Protein AF-0000000078039975 (afdb_homodimer)

Structure (mmCIF, N/CA/C/O backbone):
data_AF-0000000078039975-model_v1
#
loop_
_entity.id
_entity.type
_entity.pdbx_description
1 polymer 'Na+ driven multidrug efflux pump'
#
loop_
_atom_site.group_PDB
_atom_site.id
_atom_site.type_symbol
_atom_site.label_atom_id
_atom_site.label_alt_id
_atom_site.label_comp_id
_atom_site.label_asym_id
_atom_site.label_entity_id
_atom_site.label_seq_id
_atom_site.pdbx_PDB_ins_code
_atom_site.Cartn_x
_atom_site.Cartn_y
_atom_site.Cartn_z
_atom_site.occupancy
_atom_site.B_iso_or_equiv
_atom_site.auth_seq_id
_atom_site.auth_comp_id
_atom_site.auth_asym_id
_atom_site.auth_atom_id
_atom_site.pdbx_PDB_model_num
ATOM 1 N N . MET A 1 1 ? 1.479 -21.297 -4.836 1 63.22 1 MET A N 1
ATOM 2 C CA . MET A 1 1 ? 0.835 -20.109 -5.371 1 63.22 1 MET A CA 1
ATOM 3 C C . MET A 1 1 ? -0.623 -20.031 -4.93 1 63.22 1 MET A C 1
ATOM 5 O O . MET A 1 1 ? -1.157 -18.938 -4.723 1 63.22 1 MET A O 1
ATOM 9 N N . THR A 1 2 ? -1.145 -21.062 -4.531 1 80.75 2 THR A N 1
ATOM 10 C CA . THR A 1 2 ? -2.551 -21.109 -4.148 1 80.75 2 THR A CA 1
ATOM 11 C C . THR A 1 2 ? -2.795 -20.297 -2.881 1 80.75 2 THR A C 1
ATOM 13 O O . THR A 1 2 ? -3.734 -19.5 -2.818 1 80.75 2 THR A O 1
ATOM 16 N N . LYS A 1 3 ? -1.888 -20.406 -1.977 1 94.5 3 LYS A N 1
ATOM 17 C CA . LYS A 1 3 ? -2.107 -19.719 -0.708 1 94.5 3 LYS A CA 1
ATOM 18 C C . LYS A 1 3 ? -1.999 -18.203 -0.88 1 94.5 3 LYS A C 1
ATOM 20 O O . LYS A 1 3 ? -2.725 -17.438 -0.232 1 94.5 3 LYS A O 1
ATOM 25 N N . ILE A 1 4 ? -1.203 -17.766 -1.758 1 96.25 4 ILE A N 1
ATOM 26 C CA . ILE A 1 4 ? -1.026 -16.344 -2.002 1 96.25 4 ILE A CA 1
ATOM 27 C C . ILE A 1 4 ? -2.287 -15.766 -2.645 1 96.25 4 ILE A C 1
ATOM 29 O O . ILE A 1 4 ? -2.748 -14.688 -2.266 1 96.25 4 ILE A O 1
ATOM 33 N N . LYS A 1 5 ? -2.76 -16.531 -3.605 1 95.19 5 LYS A N 1
ATOM 34 C CA . LYS A 1 5 ? -4.008 -16.094 -4.219 1 95.19 5 LYS A CA 1
ATOM 35 C C . LYS A 1 5 ? -5.125 -15.992 -3.182 1 95.19 5 LYS A C 1
ATOM 37 O O . LYS A 1 5 ? -5.949 -15.078 -3.236 1 95.19 5 LYS A O 1
ATOM 42 N N . ASP A 1 6 ? -5.121 -16.938 -2.307 1 96.31 6 ASP A N 1
ATOM 43 C CA . ASP A 1 6 ? -6.117 -16.938 -1.24 1 96.31 6 ASP A CA 1
ATOM 44 C C . ASP A 1 6 ? -5.949 -15.711 -0.342 1 96.31 6 ASP A C 1
ATOM 46 O O . ASP A 1 6 ? -6.938 -15.094 0.072 1 96.31 6 ASP A O 1
ATOM 50 N N . ILE A 1 7 ? -4.762 -15.352 -0.039 1 97.94 7 ILE A N 1
ATOM 51 C CA . ILE A 1 7 ? -4.484 -14.172 0.771 1 97.94 7 ILE A CA 1
ATOM 52 C C . ILE A 1 7 ? -4.941 -12.914 0.031 1 97.94 7 ILE A C 1
ATOM 54 O O . ILE A 1 7 ? -5.664 -12.086 0.591 1 97.94 7 ILE A O 1
ATOM 58 N N . LEU A 1 8 ? -4.586 -12.789 -1.243 1 97.06 8 LEU A N 1
ATOM 59 C CA . LEU A 1 8 ? -4.977 -11.633 -2.043 1 97.06 8 LEU A CA 1
ATOM 60 C C . LEU A 1 8 ? -6.492 -11.477 -2.072 1 97.06 8 LEU A C 1
ATOM 62 O O . LEU A 1 8 ? -7.012 -10.367 -1.945 1 97.06 8 LEU A O 1
ATOM 66 N N . LYS A 1 9 ? -7.184 -12.562 -2.158 1 94.75 9 LYS A N 1
ATOM 67 C CA . LYS A 1 9 ? -8.641 -12.57 -2.24 1 94.75 9 LYS A CA 1
ATOM 68 C C . LYS A 1 9 ? -9.266 -12.023 -0.96 1 94.75 9 LYS A C 1
ATOM 70 O O . LYS A 1 9 ? -10.32 -11.391 -1.002 1 94.75 9 LYS A O 1
ATOM 75 N N . HIS A 1 10 ? -8.648 -12.156 0.137 1 95.94 10 HIS A N 1
ATOM 76 C CA . HIS A 1 10 ? -9.281 -11.898 1.426 1 95.94 10 HIS A CA 1
ATOM 77 C C . HIS A 1 10 ? -8.695 -10.656 2.088 1 95.94 10 HIS A C 1
ATOM 79 O O . HIS A 1 10 ? -8.938 -10.398 3.27 1 95.94 10 HIS A O 1
ATOM 85 N N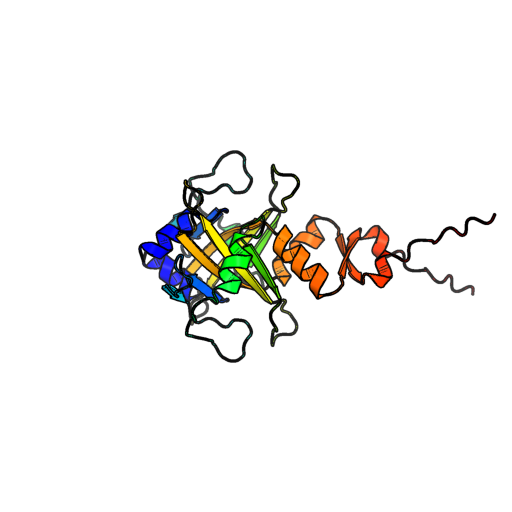 . LEU A 1 11 ? -7.875 -9.93 1.318 1 96.19 11 LEU A N 1
ATOM 86 C CA . LEU A 1 11 ? -7.5 -8.609 1.808 1 96.19 11 LEU A CA 1
ATOM 87 C C . LEU A 1 11 ? -8.734 -7.73 2.014 1 96.19 11 LEU A C 1
ATOM 89 O O . LEU A 1 11 ? -9.703 -7.832 1.261 1 96.19 11 LEU A O 1
ATOM 93 N N . PRO A 1 12 ? -8.664 -6.844 3.002 1 93.25 12 PRO A N 1
ATOM 94 C CA . PRO A 1 12 ? -9.836 -6.016 3.303 1 93.25 12 PRO A CA 1
ATOM 95 C C . PRO A 1 12 ? -9.953 -4.801 2.383 1 93.25 12 PRO A C 1
ATOM 97 O O . PRO A 1 12 ? -10.656 -3.844 2.707 1 93.25 12 PRO A O 1
ATOM 100 N N . TYR A 1 13 ? -9.227 -4.809 1.275 1 93.06 13 TYR A N 1
ATOM 101 C CA . TYR A 1 13 ? -9.242 -3.721 0.304 1 93.06 13 TYR A CA 1
ATOM 102 C C . TYR A 1 13 ? -9.016 -4.246 -1.108 1 93.06 13 TYR A C 1
ATOM 104 O O . TYR A 1 13 ? -8.602 -5.395 -1.291 1 93.06 13 TYR A O 1
ATOM 112 N N . LYS A 1 14 ? -9.289 -3.461 -2.051 1 93.44 14 LYS A N 1
ATOM 113 C CA . LYS A 1 14 ? -9.141 -3.846 -3.451 1 93.44 14 LYS A CA 1
ATOM 114 C C . LYS A 1 14 ? -7.672 -3.996 -3.83 1 93.44 14 LYS A C 1
ATOM 116 O O . LYS A 1 14 ? -6.844 -3.16 -3.463 1 93.44 14 LYS A O 1
ATOM 121 N N . ILE A 1 15 ? -7.391 -5.016 -4.543 1 96 15 ILE A N 1
ATOM 122 C CA . ILE A 1 15 ? -6.137 -5.195 -5.266 1 96 15 ILE A CA 1
ATOM 123 C C . ILE A 1 15 ? -6.41 -5.793 -6.641 1 96 15 ILE A C 1
ATOM 125 O O . ILE A 1 15 ? -7.242 -6.695 -6.781 1 96 15 ILE A O 1
ATOM 129 N N . ALA A 1 16 ? -5.812 -5.238 -7.621 1 95.88 16 ALA A N 1
ATOM 130 C CA . ALA A 1 16 ? -5.965 -5.695 -9 1 95.88 16 ALA A CA 1
ATOM 131 C C . ALA A 1 16 ? -4.633 -5.629 -9.742 1 95.88 16 ALA A C 1
ATOM 133 O O . ALA A 1 16 ? -3.729 -4.891 -9.352 1 95.88 16 ALA A O 1
ATOM 134 N N . PHE A 1 17 ? -4.555 -6.426 -10.758 1 97.31 17 PHE A N 1
ATOM 135 C CA . PHE A 1 17 ? -3.373 -6.5 -11.609 1 97.31 17 PHE A CA 1
ATOM 136 C C . PHE A 1 17 ? -3.756 -6.359 -13.078 1 97.31 17 PHE A C 1
ATOM 138 O O . PHE A 1 17 ? -4.773 -6.898 -13.516 1 97.31 17 PHE A O 1
ATOM 145 N N . TYR A 1 18 ? -2.928 -5.688 -13.727 1 97.44 18 TYR A N 1
ATOM 146 C CA . TYR A 1 18 ? -3.084 -5.453 -15.164 1 97.44 18 TYR A CA 1
ATOM 147 C C . TYR A 1 18 ? -1.81 -5.82 -15.914 1 97.44 18 TYR A C 1
ATOM 149 O O . TYR A 1 18 ? -0.709 -5.73 -15.367 1 97.44 18 TYR A O 1
ATOM 157 N N . ASP A 1 19 ? -2 -6.195 -17.188 1 97.5 19 ASP A N 1
ATOM 158 C CA . ASP A 1 19 ? -0.801 -6.402 -17.984 1 97.5 19 ASP A CA 1
ATOM 159 C C . ASP A 1 19 ? -0.252 -5.074 -18.5 1 97.5 19 ASP A C 1
ATOM 161 O O . ASP A 1 19 ? -0.715 -4.004 -18.094 1 97.5 19 ASP A O 1
ATOM 165 N N . GLU A 1 20 ? 0.814 -5.156 -19.297 1 97 20 GLU A N 1
ATOM 166 C CA . GLU A 1 20 ? 1.536 -3.975 -19.766 1 97 20 GLU A CA 1
ATOM 167 C C . GLU A 1 20 ? 0.653 -3.094 -20.641 1 97 20 GLU A C 1
ATOM 169 O O . GLU A 1 20 ? 0.967 -1.924 -20.875 1 97 20 GLU A O 1
ATOM 174 N N . THR A 1 21 ? -0.488 -3.602 -21.172 1 96.38 21 THR A N 1
ATOM 175 C CA . THR A 1 21 ? -1.376 -2.826 -22.031 1 96.38 21 THR A CA 1
ATOM 176 C C . THR A 1 21 ? -2.555 -2.277 -21.234 1 96.38 21 THR A C 1
ATOM 178 O O . THR A 1 21 ? -3.395 -1.555 -21.781 1 96.38 21 THR A O 1
ATOM 181 N N . GLY A 1 22 ? -2.625 -2.625 -19.969 1 96.62 22 GLY A N 1
ATOM 182 C CA . GLY A 1 22 ? -3.719 -2.16 -19.125 1 96.62 22 GLY A CA 1
ATOM 183 C C . GLY A 1 22 ? -4.891 -3.123 -19.078 1 96.62 22 GLY A C 1
ATOM 184 O O . GLY A 1 22 ? -5.93 -2.816 -18.5 1 96.62 22 GLY A O 1
ATOM 185 N N . LYS A 1 23 ? -4.762 -4.258 -19.703 1 96.44 23 LYS A N 1
ATOM 186 C CA . LYS A 1 23 ? -5.797 -5.285 -19.641 1 96.44 23 LYS A CA 1
ATOM 187 C C . LYS A 1 23 ? -5.805 -5.977 -18.281 1 96.44 23 LYS A C 1
ATOM 189 O O . LYS A 1 23 ? -4.75 -6.367 -17.766 1 96.44 23 LYS A O 1
ATOM 194 N N . PRO A 1 24 ? -6.961 -6.148 -17.703 1 95.44 24 PRO A N 1
ATOM 195 C CA . PRO A 1 24 ? -7.031 -6.766 -16.375 1 95.44 24 PRO A CA 1
ATOM 196 C C . PRO A 1 24 ? -6.598 -8.227 -16.375 1 95.44 24 PRO A C 1
ATOM 198 O O . PRO A 1 24 ? -6.945 -8.977 -17.297 1 95.44 24 PRO A O 1
ATOM 201 N N . LEU A 1 25 ? -5.855 -8.578 -15.352 1 95.56 25 LEU A N 1
ATOM 202 C CA . LEU A 1 25 ? -5.414 -9.953 -15.148 1 95.56 25 LEU A CA 1
ATOM 203 C C . LEU A 1 25 ? -6.109 -10.57 -13.938 1 95.56 25 LEU A C 1
ATOM 205 O O . LEU A 1 25 ? -6.398 -11.766 -13.93 1 95.56 25 LEU A O 1
ATOM 209 N N . TYR A 1 26 ? -6.332 -9.75 -12.969 1 94.69 26 TYR A N 1
ATOM 210 C CA . TYR A 1 26 ? -6.891 -10.227 -11.711 1 94.69 26 TYR A CA 1
ATOM 211 C C . TYR A 1 26 ? -7.48 -9.07 -10.906 1 94.69 26 TYR A C 1
ATOM 213 O O . TYR A 1 26 ? -6.957 -7.953 -10.938 1 94.69 26 TYR A O 1
ATOM 221 N N . CYS A 1 27 ? -8.469 -9.336 -10.25 1 94.81 27 CYS A N 1
ATOM 222 C CA . CYS A 1 27 ? -9.078 -8.477 -9.242 1 94.81 27 CYS A CA 1
ATOM 223 C C . CYS A 1 27 ? -9.719 -9.297 -8.133 1 94.81 27 CYS A C 1
ATOM 225 O O . CYS A 1 27 ? -10.359 -10.32 -8.398 1 94.81 27 CYS A O 1
ATOM 227 N N . ASN A 1 28 ? -9.562 -8.82 -6.93 1 93.19 28 ASN A N 1
ATOM 228 C CA . ASN A 1 28 ? -10.039 -9.656 -5.836 1 93.19 28 ASN A CA 1
ATOM 229 C C . ASN A 1 28 ? -11.5 -9.359 -5.504 1 93.19 28 ASN A C 1
ATOM 231 O O . ASN A 1 28 ? -12.062 -9.961 -4.586 1 93.19 28 ASN A O 1
ATOM 235 N N . GLY A 1 29 ? -12.102 -8.398 -6.082 1 89.38 29 GLY A N 1
ATOM 236 C CA . GLY A 1 29 ? -13.531 -8.141 -5.969 1 89.38 29 GLY A CA 1
ATOM 237 C C . GLY A 1 29 ? -13.891 -7.332 -4.738 1 89.38 29 GLY A C 1
ATOM 238 O O . GLY A 1 29 ? -15.07 -7.188 -4.41 1 89.38 29 GLY A O 1
ATOM 239 N N . GLN A 1 30 ? -12.875 -6.879 -4.023 1 87.38 30 GLN A N 1
ATOM 240 C CA . GLN A 1 30 ? -13.141 -6.07 -2.838 1 87.38 30 GLN A CA 1
ATOM 241 C C . GLN A 1 30 ? -13.539 -4.648 -3.219 1 87.38 30 GLN A C 1
ATOM 243 O O . GLN A 1 30 ? -13.266 -4.199 -4.332 1 87.38 30 GLN A O 1
ATOM 248 N N . ASN A 1 31 ? -14.227 -4.043 -2.238 1 74.5 31 ASN A N 1
ATOM 249 C CA . ASN A 1 31 ? -14.75 -2.707 -2.494 1 74.5 31 ASN A CA 1
ATOM 250 C C . ASN A 1 31 ? -13.641 -1.66 -2.51 1 74.5 31 ASN A C 1
ATOM 252 O O . ASN A 1 31 ? -12.648 -1.796 -1.797 1 74.5 31 ASN A O 1
ATOM 256 N N . ASP A 1 32 ? -13.875 -0.723 -3.314 1 65.25 32 ASP A N 1
ATOM 257 C CA . ASP A 1 32 ? -12.953 0.398 -3.482 1 65.25 32 ASP A CA 1
ATOM 258 C C .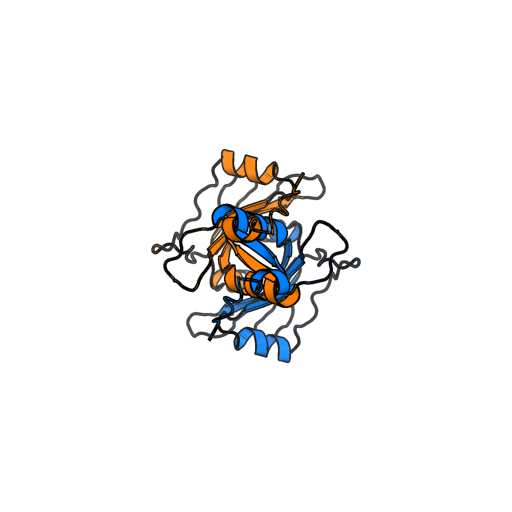 ASP A 1 32 ? -13.508 1.667 -2.842 1 65.25 32 ASP A C 1
ATOM 260 O O . ASP A 1 32 ? -13.156 2.777 -3.242 1 65.25 32 ASP A O 1
ATOM 264 N N . GLY A 1 33 ? -14.305 1.368 -1.793 1 61.47 33 GLY A N 1
ATOM 265 C CA . GLY A 1 33 ? -15 2.523 -1.242 1 61.47 33 GLY A CA 1
ATOM 266 C C . GLY A 1 33 ? -16.391 2.713 -1.811 1 61.47 33 GLY A C 1
ATOM 267 O O . GLY A 1 33 ? -17.219 3.422 -1.228 1 61.47 33 GLY A O 1
ATOM 268 N N . SER A 1 34 ? -16.5 2.152 -3.039 1 59.22 34 SER A N 1
ATOM 269 C CA . SER A 1 34 ? -17.812 2.279 -3.666 1 59.22 34 SER A CA 1
ATOM 270 C C . SER A 1 34 ? -18.797 1.268 -3.096 1 59.22 34 SER A C 1
ATOM 272 O O . SER A 1 34 ? -18.391 0.286 -2.469 1 59.22 34 SER A O 1
ATOM 274 N N . LEU A 1 35 ? -19.969 1.741 -2.998 1 56.88 35 LEU A N 1
ATOM 275 C CA . LEU A 1 35 ? -21.078 0.892 -2.555 1 56.88 35 LEU A CA 1
ATOM 276 C C . LEU A 1 35 ? -21.109 -0.405 -3.355 1 56.88 35 LEU A C 1
ATOM 278 O O . LEU A 1 35 ? -21.484 -1.457 -2.824 1 56.88 35 LEU A O 1
ATOM 282 N N . LEU A 1 36 ? -20.734 -0.196 -4.582 1 56 36 LEU A N 1
ATOM 283 C CA . LEU A 1 36 ? -20.875 -1.383 -5.418 1 56 36 LEU A CA 1
ATOM 284 C C . LEU A 1 36 ? -19.531 -2.043 -5.66 1 56 36 LEU A C 1
ATOM 286 O O . LEU A 1 36 ? -18.578 -1.393 -6.125 1 56 36 LEU A O 1
ATOM 290 N N . PRO A 1 37 ? -19.422 -3.148 -4.98 1 55.66 37 PRO A N 1
ATOM 291 C CA . PRO A 1 37 ? -18.203 -3.881 -5.312 1 55.66 37 PRO A CA 1
ATOM 292 C C . PRO A 1 37 ? -17.953 -3.969 -6.816 1 55.66 37 PRO A C 1
ATOM 294 O O . PRO A 1 37 ? -18.906 -4.094 -7.594 1 55.66 37 PRO A O 1
ATOM 297 N N . ASP A 1 38 ? -17.078 -3.148 -7.379 1 56.56 38 ASP A N 1
ATOM 298 C CA . ASP A 1 38 ? -16.781 -3.377 -8.789 1 56.56 38 ASP A CA 1
ATOM 299 C C . ASP A 1 38 ? -15.922 -4.625 -8.977 1 56.56 38 ASP A C 1
ATOM 301 O O . ASP A 1 38 ? -14.727 -4.613 -8.656 1 56.56 38 ASP A O 1
ATOM 305 N N . GLN A 1 39 ? -16.672 -5.742 -9.18 1 60.56 39 GLN A N 1
ATOM 306 C CA . GLN A 1 39 ? -16.094 -7.078 -9.266 1 60.56 39 GLN A CA 1
ATOM 307 C C . GLN A 1 39 ? -15.242 -7.223 -10.531 1 60.56 39 GLN A C 1
ATOM 309 O O . GLN A 1 39 ? -14.414 -8.133 -10.633 1 60.56 39 GLN A O 1
ATOM 314 N N . GLU A 1 40 ? -15.422 -6.223 -11.438 1 66.56 40 GLU A N 1
ATOM 315 C CA . GLU A 1 40 ? -14.672 -6.488 -12.656 1 66.56 40 GLU A CA 1
ATOM 316 C C . GLU A 1 40 ? -13.68 -5.371 -12.953 1 66.56 40 GLU A C 1
ATOM 318 O O . GLU A 1 40 ? -14.055 -4.199 -13.039 1 66.56 40 GLU A O 1
ATOM 323 N N . ALA A 1 41 ? -12.461 -5.762 -12.734 1 75.25 41 ALA A N 1
ATOM 324 C CA . ALA A 1 41 ? -11.445 -4.797 -13.156 1 75.25 41 ALA A CA 1
ATOM 325 C C . ALA A 1 41 ? -11.602 -4.453 -14.633 1 75.25 41 ALA A C 1
ATOM 327 O O . ALA A 1 41 ? -11.664 -5.344 -15.484 1 75.25 41 ALA A O 1
ATOM 328 N N . ARG A 1 42 ? -11.953 -3.23 -14.93 1 86.44 42 ARG A N 1
ATOM 329 C CA . ARG A 1 42 ? -11.969 -2.721 -16.297 1 86.44 42 ARG A CA 1
ATOM 330 C C . ARG A 1 42 ? -10.555 -2.359 -16.75 1 86.44 42 ARG A C 1
ATOM 332 O O . ARG A 1 42 ? -9.672 -2.113 -15.938 1 86.44 42 ARG A O 1
ATOM 339 N N . ALA A 1 43 ? -10.398 -2.346 -18.031 1 94.38 43 ALA A N 1
ATOM 340 C CA . ALA A 1 43 ? -9.109 -1.971 -18.594 1 94.38 43 ALA A CA 1
ATOM 341 C C . ALA A 1 43 ? -8.719 -0.552 -18.188 1 94.38 43 ALA A C 1
ATOM 343 O O . ALA A 1 43 ? -9.578 0.337 -18.141 1 94.38 43 ALA A O 1
ATOM 344 N N . LEU A 1 44 ? -7.43 -0.426 -17.953 1 96.25 44 LEU A N 1
ATOM 345 C CA . LEU A 1 44 ? -6.938 0.92 -17.672 1 96.25 44 LEU A CA 1
ATOM 346 C C . LEU A 1 44 ? -6.977 1.776 -18.938 1 96.25 44 LEU A C 1
ATOM 348 O O . LEU A 1 44 ? -6.664 1.297 -20.031 1 96.25 44 LEU A O 1
ATOM 352 N N . GLU A 1 45 ? -7.391 3.059 -18.828 1 95.81 45 GLU A N 1
ATOM 353 C CA . GLU A 1 45 ? -7.332 3.986 -19.953 1 95.81 45 GLU A CA 1
ATOM 354 C C . GLU A 1 45 ? -5.887 4.266 -20.359 1 95.81 45 GLU A C 1
ATOM 356 O O . GLU A 1 45 ? -5.012 4.414 -19.516 1 95.81 45 GLU A O 1
ATOM 361 N N . PRO A 1 46 ? -5.73 4.379 -21.688 1 96 46 PRO A N 1
ATOM 362 C CA . PRO A 1 46 ? -4.367 4.617 -22.172 1 96 46 PRO A CA 1
ATOM 363 C C . PRO A 1 46 ? -3.729 5.852 -21.547 1 96 46 PRO A C 1
ATOM 365 O O . PRO A 1 46 ? -2.531 5.848 -21.234 1 96 46 PRO A O 1
ATOM 368 N N . TRP A 1 47 ? -4.496 6.891 -21.375 1 97 47 TRP A N 1
ATOM 369 C CA . TRP A 1 47 ? -3.93 8.109 -20.812 1 97 47 TRP A CA 1
ATOM 370 C C . TRP A 1 47 ? -3.434 7.867 -19.391 1 97 47 TRP A C 1
ATOM 372 O O . TRP A 1 47 ? -2.447 8.469 -18.953 1 97 47 TRP A O 1
ATOM 382 N N . LEU A 1 48 ? -4.09 7.035 -18.594 1 96.56 48 LEU A N 1
ATOM 383 C CA . LEU A 1 48 ? -3.688 6.711 -17.219 1 96.56 48 LEU A CA 1
ATOM 384 C C . LEU A 1 48 ? -2.375 5.934 -17.219 1 96.56 48 LEU A C 1
ATOM 386 O O . LEU A 1 48 ? -1.482 6.219 -16.422 1 96.56 48 LEU A O 1
ATOM 390 N N . LEU A 1 49 ? -2.283 4.996 -18.125 1 96.81 49 LEU A N 1
ATOM 391 C CA . LEU A 1 49 ? -1.034 4.258 -18.266 1 96.81 49 LEU A CA 1
ATOM 392 C C . LEU A 1 49 ? 0.128 5.199 -18.562 1 96.81 49 LEU A C 1
ATOM 394 O O . LEU A 1 49 ? 1.194 5.086 -17.953 1 96.81 49 LEU A O 1
ATOM 398 N N . ASP A 1 50 ? -0.158 6.125 -19.453 1 96.88 50 ASP A N 1
ATOM 399 C CA . ASP A 1 50 ? 0.857 7.109 -19.828 1 96.88 50 ASP A CA 1
ATOM 400 C C . ASP A 1 50 ? 1.269 7.945 -18.609 1 96.88 50 ASP A C 1
ATOM 402 O O . ASP A 1 50 ? 2.459 8.172 -18.375 1 96.88 50 ASP A O 1
ATOM 406 N N . GLU A 1 51 ? 0.331 8.359 -17.844 1 97.44 51 GLU A N 1
ATOM 407 C CA . GLU A 1 51 ? 0.603 9.195 -16.672 1 97.44 51 GLU A CA 1
ATOM 408 C C . GLU A 1 51 ? 1.406 8.43 -15.625 1 97.44 51 GLU A C 1
ATOM 410 O O . GLU A 1 51 ? 2.307 8.992 -15 1 97.44 51 GLU A O 1
ATOM 415 N N . ILE A 1 52 ? 1.112 7.105 -15.391 1 97.5 52 ILE A N 1
ATOM 416 C CA . ILE A 1 52 ? 1.822 6.27 -14.43 1 97.5 52 ILE A CA 1
ATOM 417 C C . ILE A 1 52 ? 3.289 6.145 -14.844 1 97.5 52 ILE A C 1
ATOM 419 O O . ILE A 1 52 ? 4.188 6.359 -14.023 1 97.5 52 ILE A O 1
ATOM 423 N N . VAL A 1 53 ? 3.479 5.906 -16.109 1 95.44 53 VAL A N 1
ATOM 424 C CA . VAL A 1 53 ? 4.816 5.621 -16.609 1 95.44 53 VAL A CA 1
ATOM 425 C C . VAL A 1 53 ? 5.648 6.902 -16.625 1 95.44 53 VAL A C 1
ATOM 427 O O . VAL A 1 53 ? 6.855 6.867 -16.375 1 95.44 53 VAL A O 1
ATOM 430 N N . LYS A 1 54 ? 5.066 8.039 -16.828 1 96 54 LYS A N 1
ATOM 431 C CA . LYS A 1 54 ? 5.766 9.312 -16.906 1 96 54 LYS A CA 1
ATOM 432 C C . LYS A 1 54 ? 6.082 9.859 -15.508 1 96 54 LYS A C 1
ATOM 434 O O . LYS A 1 54 ? 6.941 10.727 -15.359 1 96 54 LYS A O 1
ATOM 439 N N . SER A 1 55 ? 5.348 9.344 -14.586 1 95.75 55 SER A N 1
ATOM 440 C CA . SER A 1 55 ? 5.586 9.836 -13.234 1 95.75 55 SER A CA 1
ATOM 441 C C . SER A 1 55 ? 6.965 9.43 -12.727 1 95.75 55 SER A C 1
ATOM 443 O O . SER A 1 55 ? 7.461 8.352 -13.07 1 95.75 55 SER A O 1
ATOM 445 N N . PRO A 1 56 ? 7.629 10.227 -11.953 1 91.38 56 PRO A N 1
ATOM 446 C CA . PRO A 1 56 ? 8.977 9.93 -11.469 1 91.38 56 PRO A CA 1
ATOM 447 C C . PRO A 1 56 ? 9.039 8.625 -10.68 1 91.38 56 PRO A C 1
ATOM 449 O O . PRO A 1 56 ? 10.047 7.906 -10.742 1 91.38 56 PRO A O 1
ATOM 452 N N . ARG A 1 57 ? 7.996 8.258 -10.07 1 91.94 57 ARG A N 1
ATOM 453 C CA . ARG A 1 57 ? 7.984 7.07 -9.219 1 91.94 57 ARG A CA 1
ATOM 454 C C . ARG A 1 57 ? 7.273 5.91 -9.906 1 91.94 57 ARG A C 1
ATOM 456 O O . ARG A 1 57 ? 7.055 4.859 -9.305 1 91.94 57 ARG A O 1
ATOM 463 N N . LYS A 1 58 ? 6.879 6.109 -11.227 1 96.88 58 LYS A N 1
ATOM 464 C CA . LYS A 1 58 ? 6.109 5.117 -11.969 1 96.88 58 LYS A CA 1
ATOM 465 C C . LYS A 1 58 ? 4.879 4.672 -11.18 1 96.88 58 LYS A C 1
ATOM 467 O O . LYS A 1 58 ? 4.562 3.482 -11.133 1 96.88 58 LYS A O 1
ATOM 472 N N . SER A 1 59 ? 4.281 5.66 -10.516 1 97.62 59 SER A N 1
ATOM 473 C CA . SER A 1 59 ? 3.143 5.445 -9.633 1 97.62 59 SER A CA 1
ATOM 474 C C . SER A 1 59 ? 2.227 6.664 -9.609 1 97.62 59 SER A C 1
ATOM 476 O O . SER A 1 59 ? 2.672 7.789 -9.852 1 97.62 59 SER A O 1
ATOM 478 N N . LEU A 1 60 ? 0.998 6.434 -9.352 1 97.06 60 LEU A N 1
ATOM 479 C CA . LEU A 1 60 ? 0.003 7.484 -9.156 1 97.06 60 LEU A CA 1
ATOM 480 C C . LEU A 1 60 ? -0.932 7.141 -8 1 97.06 60 LEU A C 1
ATOM 482 O O . LEU A 1 60 ? -1.37 5.996 -7.871 1 97.06 60 LEU A O 1
ATOM 486 N N . SER A 1 61 ? -1.217 8.141 -7.188 1 96.44 61 SER A N 1
ATOM 487 C CA . SER A 1 61 ? -2.131 7.965 -6.062 1 96.44 61 SER A CA 1
ATOM 488 C C . SER A 1 61 ? -3.184 9.07 -6.031 1 96.44 61 SER A C 1
ATOM 490 O O . SER A 1 61 ? -2.879 10.234 -6.301 1 96.44 61 SER A O 1
ATOM 492 N N . TYR A 1 62 ? -4.355 8.625 -5.676 1 94.31 62 TYR A N 1
ATOM 493 C CA . TYR A 1 62 ? -5.484 9.539 -5.539 1 94.31 62 TYR A CA 1
ATOM 494 C C . TYR A 1 62 ? -6.379 9.133 -4.379 1 94.31 62 TYR A C 1
ATOM 496 O O . TYR A 1 62 ? -6.523 7.941 -4.086 1 94.31 62 TYR A O 1
ATOM 504 N N . GLN A 1 63 ? -6.988 10.156 -3.82 1 93.25 63 GLN A N 1
ATOM 505 C CA . GLN A 1 63 ? -8.023 9.836 -2.848 1 93.25 63 GLN A CA 1
ATOM 506 C C . GLN A 1 63 ? -9.336 9.477 -3.543 1 93.25 63 GLN A C 1
ATOM 508 O O . GLN A 1 63 ? -9.727 10.125 -4.516 1 93.25 63 GLN A O 1
ATOM 513 N N . VAL A 1 64 ? -9.961 8.438 -3.033 1 91 64 VAL A N 1
ATOM 514 C CA . VAL A 1 64 ? -11.273 8.086 -3.559 1 91 64 VAL A CA 1
ATOM 515 C C . VAL A 1 64 ? -12.328 8.266 -2.469 1 91 64 VAL A C 1
ATOM 517 O O . VAL A 1 64 ? -12.023 8.188 -1.276 1 91 64 VAL A O 1
ATOM 520 N N . PRO A 1 65 ? -13.594 8.594 -2.916 1 86.56 65 PRO A N 1
ATOM 521 C CA . PRO A 1 65 ? -14.648 8.75 -1.913 1 86.56 65 PRO A CA 1
ATOM 522 C C . PRO A 1 65 ? -14.852 7.496 -1.066 1 86.56 65 PRO A C 1
ATOM 524 O O . PRO A 1 65 ? -14.695 6.379 -1.566 1 86.56 65 PRO A O 1
ATOM 527 N N . SER A 1 66 ? -15.008 7.754 0.181 1 85.25 66 SER A N 1
ATOM 528 C CA . SER A 1 66 ? -15.344 6.664 1.094 1 85.25 66 SER A CA 1
ATOM 529 C C . SER A 1 66 ? -16.719 6.859 1.708 1 85.25 66 SER A C 1
ATOM 531 O O . SER A 1 66 ? -17.141 7.988 1.972 1 85.25 66 SER A O 1
ATOM 533 N N . GLN A 1 67 ? -17.406 5.789 1.904 1 80.94 67 GLN A N 1
ATOM 534 C CA . GLN A 1 67 ? -18.703 5.848 2.582 1 80.94 67 GLN A CA 1
ATOM 535 C C . GLN A 1 67 ? -18.516 5.918 4.094 1 80.94 67 GLN A C 1
ATOM 537 O O . GLN A 1 67 ? -19.453 6.289 4.816 1 80.94 67 GLN A O 1
ATOM 542 N N . ALA A 1 68 ? -17.375 5.516 4.531 1 81.44 68 ALA A N 1
ATOM 543 C CA . ALA A 1 68 ? -17.078 5.527 5.965 1 81.44 68 ALA A CA 1
ATOM 544 C C . ALA A 1 68 ? -16.391 6.824 6.375 1 81.44 68 ALA A C 1
ATOM 546 O O . ALA A 1 68 ? -15.461 7.281 5.703 1 81.44 68 ALA A O 1
ATOM 547 N N . PHE A 1 69 ? -16.828 7.359 7.453 1 82.06 69 PHE A N 1
ATOM 548 C CA . PHE A 1 69 ? -16.297 8.633 7.922 1 82.06 69 PHE A CA 1
ATOM 549 C C . PHE A 1 69 ? -14.898 8.461 8.5 1 82.06 69 PHE A C 1
ATOM 551 O O . PHE A 1 69 ? -14.109 9.414 8.531 1 82.06 69 PHE A O 1
ATOM 558 N N . ASP A 1 70 ? -14.562 7.316 8.859 1 88.69 70 ASP A N 1
ATOM 559 C CA . ASP A 1 70 ? -13.305 7.105 9.57 1 88.69 70 ASP A CA 1
ATOM 560 C C . ASP A 1 70 ? -12.25 6.488 8.648 1 88.69 70 ASP A C 1
ATOM 562 O O . ASP A 1 70 ? -11.367 5.77 9.109 1 88.69 70 ASP A O 1
ATOM 566 N N . GLN A 1 71 ? -12.453 6.738 7.301 1 91.5 71 GLN A N 1
ATOM 567 C CA . GLN A 1 71 ? -11.492 6.188 6.359 1 91.5 71 GLN A CA 1
ATOM 568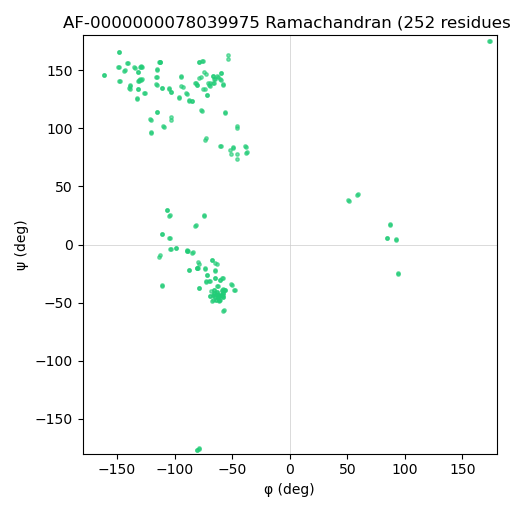 C C . GLN A 1 71 ? -11.016 7.25 5.371 1 91.5 71 GLN A C 1
ATOM 570 O O . GLN A 1 71 ? -11.773 8.156 5.02 1 91.5 71 GLN A O 1
ATOM 575 N N . ILE A 1 72 ? -9.797 7.191 5.098 1 94.56 72 ILE A N 1
ATOM 576 C CA . ILE A 1 72 ? -9.203 7.895 3.961 1 94.56 72 ILE A CA 1
ATOM 577 C C . ILE A 1 72 ? -8.789 6.891 2.893 1 94.56 72 ILE A C 1
ATOM 579 O O . ILE A 1 72 ? -7.719 6.277 2.992 1 94.56 72 ILE A O 1
ATOM 583 N N . LEU A 1 73 ? -9.57 6.746 1.85 1 94.5 73 LEU A N 1
ATOM 584 C CA . LEU A 1 73 ? -9.258 5.742 0.836 1 94.5 73 LEU A CA 1
ATOM 585 C C . LEU A 1 73 ? -8.312 6.312 -0.218 1 94.5 73 LEU A C 1
ATOM 587 O O . LEU A 1 73 ? -8.586 7.371 -0.791 1 94.5 73 LEU A O 1
ATOM 591 N N . MET A 1 74 ? -7.215 5.641 -0.376 1 95.94 74 MET A N 1
ATOM 592 C CA . MET A 1 74 ? -6.195 6.012 -1.354 1 95.94 74 MET A CA 1
ATOM 593 C C . MET A 1 74 ? -6.059 4.941 -2.43 1 95.94 74 MET A C 1
ATOM 595 O O . MET A 1 74 ? -5.762 3.783 -2.127 1 95.94 74 MET A O 1
ATOM 599 N N . GLN A 1 75 ? -6.422 5.316 -3.635 1 95.19 75 GLN A N 1
ATOM 600 C CA . GLN A 1 75 ? -6.172 4.465 -4.797 1 95.19 75 GLN A CA 1
ATOM 601 C C . GLN A 1 75 ? -4.766 4.684 -5.344 1 95.19 75 GLN A C 1
ATOM 603 O O . GLN A 1 75 ? -4.375 5.816 -5.629 1 95.19 75 GLN A O 1
ATOM 608 N N . THR A 1 76 ? -3.969 3.652 -5.445 1 97.12 76 THR A N 1
ATOM 609 C CA . THR A 1 76 ? -2.594 3.74 -5.922 1 97.12 76 THR A CA 1
ATOM 610 C C . THR A 1 76 ? -2.357 2.766 -7.074 1 97.12 76 THR A C 1
ATOM 612 O O . THR A 1 76 ? -2.734 1.596 -6.992 1 97.12 76 THR A O 1
ATOM 615 N N . TYR A 1 77 ? -1.79 3.27 -8.133 1 97.69 77 TYR A N 1
ATOM 616 C CA . TYR A 1 77 ? -1.256 2.477 -9.242 1 97.69 77 TYR A CA 1
ATOM 617 C C . TYR A 1 77 ? 0.267 2.438 -9.195 1 97.69 77 TYR A C 1
ATOM 619 O O . TYR A 1 77 ? 0.915 3.471 -9.016 1 97.69 77 TYR A O 1
ATOM 627 N N . GLN A 1 78 ? 0.8 1.267 -9.367 1 98.38 78 GLN A N 1
ATOM 628 C CA . GLN A 1 78 ? 2.246 1.083 -9.398 1 98.38 78 GLN A CA 1
ATOM 629 C C . GLN A 1 78 ? 2.666 0.219 -10.586 1 98.38 78 GLN A C 1
ATOM 631 O O . GLN A 1 78 ? 2.201 -0.913 -10.734 1 98.38 78 GLN A O 1
ATOM 636 N N . ALA A 1 79 ? 3.588 0.762 -11.375 1 98.5 79 ALA A N 1
ATOM 637 C CA . ALA A 1 79 ? 4.133 -0.027 -12.477 1 98.5 79 ALA A CA 1
ATOM 638 C C . ALA A 1 79 ? 5.238 -0.961 -11.992 1 98.5 79 ALA A C 1
ATOM 640 O O . ALA A 1 79 ? 6.047 -0.584 -11.141 1 98.5 79 ALA A O 1
ATOM 641 N N . ALA A 1 80 ? 5.238 -2.148 -12.492 1 98.19 80 ALA A N 1
ATOM 642 C CA . ALA A 1 80 ? 6.355 -3.082 -12.375 1 98.19 80 ALA A CA 1
ATOM 643 C C . ALA A 1 80 ? 7.246 -3.035 -13.609 1 98.19 80 ALA A C 1
ATOM 645 O O . ALA A 1 80 ? 6.766 -3.178 -14.734 1 98.19 80 ALA A O 1
ATOM 646 N N . LEU A 1 81 ? 8.492 -2.822 -13.352 1 97.06 81 LEU A N 1
ATOM 647 C CA . LEU A 1 81 ? 9.43 -2.707 -14.461 1 97.06 81 LEU A CA 1
ATOM 648 C C . LEU A 1 81 ? 10.445 -3.85 -14.438 1 97.06 81 LEU A C 1
ATOM 650 O O . LEU A 1 81 ? 10.922 -4.246 -13.375 1 97.06 81 LEU A O 1
ATOM 654 N N . ASN A 1 82 ? 10.711 -4.383 -15.602 1 95.62 82 ASN A N 1
ATOM 655 C CA . ASN A 1 82 ? 11.766 -5.387 -15.68 1 95.62 82 ASN A CA 1
ATOM 656 C C . ASN A 1 82 ? 13.148 -4.742 -15.688 1 95.62 82 ASN A C 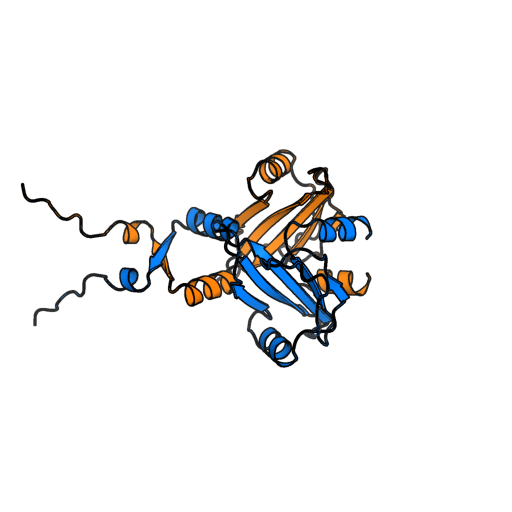1
ATOM 658 O O . ASN A 1 82 ? 13.273 -3.533 -15.492 1 95.62 82 ASN A O 1
ATOM 662 N N . GLN A 1 83 ? 14.156 -5.562 -15.844 1 92.94 83 GLN A N 1
ATOM 663 C CA . GLN A 1 83 ? 15.547 -5.117 -15.742 1 92.94 83 GLN A CA 1
ATOM 664 C C . GLN A 1 83 ? 15.883 -4.129 -16.859 1 92.94 83 GLN A C 1
ATOM 666 O O . GLN A 1 83 ? 16.781 -3.301 -16.703 1 92.94 83 GLN A O 1
ATOM 671 N N . GLU A 1 84 ? 15.133 -4.148 -17.969 1 95.5 84 GLU A N 1
ATOM 672 C CA . GLU A 1 84 ? 15.352 -3.252 -19.109 1 95.5 84 GLU A CA 1
ATOM 673 C C . GLU A 1 84 ? 14.578 -1.949 -18.938 1 95.5 84 GLU A C 1
ATOM 675 O O . GLU A 1 84 ? 14.648 -1.063 -19.797 1 95.5 84 GLU A O 1
ATOM 680 N N . GLY A 1 85 ? 13.789 -1.835 -17.938 1 93.56 85 GLY A N 1
ATOM 681 C CA . GLY A 1 85 ? 13.023 -0.622 -17.688 1 93.56 85 GLY A CA 1
ATOM 682 C C . GLY A 1 85 ? 11.695 -0.601 -18.406 1 93.56 85 GLY A C 1
ATOM 683 O O . GLY A 1 85 ? 11.07 0.455 -18.547 1 93.56 85 GLY A O 1
ATOM 684 N N . GLN A 1 86 ? 11.32 -1.774 -18.828 1 96.5 86 GLN A N 1
ATOM 685 C CA . GLN A 1 86 ? 10.023 -1.871 -19.5 1 96.5 86 GLN A CA 1
ATOM 686 C C . GLN A 1 86 ? 8.922 -2.256 -18.516 1 96.5 86 GLN A C 1
ATOM 688 O O . GLN A 1 86 ? 9.133 -3.094 -17.625 1 96.5 86 GLN A O 1
ATOM 693 N N . VAL A 1 87 ? 7.746 -1.662 -18.797 1 97.62 87 VAL A N 1
ATOM 694 C CA . VAL A 1 87 ? 6.594 -2.01 -17.969 1 97.62 87 VAL A CA 1
ATOM 695 C C . VAL A 1 87 ? 6.141 -3.432 -18.297 1 97.62 87 VAL A C 1
ATOM 697 O O . VAL A 1 87 ? 5.883 -3.762 -19.453 1 97.62 87 VAL A O 1
ATOM 700 N N . ILE A 1 88 ? 6.008 -4.211 -17.266 1 97.69 88 ILE A N 1
ATOM 701 C CA . ILE A 1 88 ? 5.543 -5.566 -17.531 1 97.69 88 ILE A CA 1
ATOM 702 C C . ILE A 1 88 ? 4.152 -5.762 -16.938 1 97.69 88 ILE A C 1
ATOM 704 O O . ILE A 1 88 ? 3.496 -6.773 -17.203 1 97.69 88 ILE A O 1
ATOM 708 N N . GLY A 1 89 ? 3.664 -4.781 -16.125 1 98.38 89 GLY A N 1
ATOM 709 C CA . GLY A 1 89 ? 2.344 -4.797 -15.508 1 98.38 89 GLY A CA 1
ATOM 710 C C . GLY A 1 89 ? 2.129 -3.672 -14.516 1 98.38 89 GLY A C 1
ATOM 711 O O . GLY A 1 89 ? 3.02 -2.846 -14.305 1 98.38 89 GLY A O 1
ATOM 712 N N . ILE A 1 90 ? 0.89 -3.607 -14.023 1 98.44 90 ILE A N 1
ATOM 713 C CA . ILE A 1 90 ? 0.485 -2.586 -13.062 1 98.44 90 ILE A CA 1
ATOM 714 C C . ILE A 1 90 ? -0.261 -3.236 -11.906 1 98.44 90 ILE A C 1
ATOM 716 O O . ILE A 1 90 ? -1.097 -4.121 -12.109 1 98.44 90 ILE A O 1
ATOM 720 N N . MET A 1 91 ? 0.058 -2.879 -10.727 1 98.19 91 MET A N 1
ATOM 721 C CA . MET A 1 91 ? -0.734 -3.221 -9.547 1 98.19 91 MET A CA 1
ATOM 722 C C . MET A 1 91 ? -1.559 -2.025 -9.078 1 98.19 91 MET A C 1
ATOM 724 O O . MET A 1 91 ? -1.041 -0.913 -8.969 1 98.19 91 MET A O 1
ATOM 728 N N . GLU A 1 92 ? -2.828 -2.229 -8.836 1 96.94 92 GLU A N 1
ATOM 729 C CA . GLU A 1 92 ? -3.732 -1.245 -8.25 1 96.94 92 GLU A CA 1
ATOM 730 C C . GLU A 1 92 ? -4.16 -1.661 -6.844 1 96.94 92 GLU A C 1
ATOM 732 O O . GLU A 1 92 ? -4.48 -2.828 -6.609 1 96.94 92 GLU A O 1
ATOM 737 N N . THR A 1 93 ? -4.129 -0.733 -5.926 1 96.38 93 THR A N 1
ATOM 738 C CA . THR A 1 93 ? -4.715 -0.946 -4.609 1 96.38 93 THR A CA 1
ATOM 739 C C . THR A 1 93 ? -5.605 0.231 -4.215 1 96.38 93 THR A C 1
ATOM 741 O O . THR A 1 93 ? -5.391 1.356 -4.668 1 96.38 93 THR A O 1
ATOM 744 N N . VAL A 1 94 ? -6.645 -0.059 -3.439 1 94.62 94 VAL A N 1
ATOM 745 C CA . VAL A 1 94 ? -7.43 0.954 -2.74 1 94.62 94 VAL A CA 1
ATOM 746 C C . VAL A 1 94 ? -7.383 0.698 -1.236 1 94.62 94 VAL A C 1
ATOM 748 O O . VAL A 1 94 ? -8.156 -0.102 -0.71 1 94.62 94 VAL A O 1
ATOM 751 N N . THR A 1 95 ? -6.5 1.369 -0.565 1 95 95 THR A N 1
ATOM 752 C CA . THR A 1 95 ? -6.223 1.087 0.839 1 95 95 THR A CA 1
ATOM 753 C C . THR A 1 95 ? -6.672 2.248 1.722 1 95 95 THR A C 1
ATOM 755 O O . THR A 1 95 ? -6.875 3.363 1.235 1 95 95 THR A O 1
ATOM 758 N N . ASP A 1 96 ? -6.902 1.915 2.992 1 94.5 96 ASP A N 1
ATOM 759 C CA . ASP A 1 96 ? -7.129 2.959 3.986 1 94.5 96 ASP A CA 1
ATOM 760 C C . ASP A 1 96 ? -5.816 3.625 4.391 1 94.5 96 ASP A C 1
ATOM 762 O O . ASP A 1 96 ? -4.957 2.99 5.008 1 94.5 96 ASP A O 1
ATOM 766 N N . PHE A 1 97 ? -5.73 4.875 4.082 1 96.06 97 PHE A N 1
ATOM 767 C CA . PHE A 1 97 ? -4.523 5.668 4.273 1 96.06 97 PHE A CA 1
ATOM 768 C C . PHE A 1 97 ? -4.457 6.219 5.695 1 96.06 97 PHE A C 1
ATOM 770 O O . PHE A 1 97 ? -3.414 6.707 6.129 1 96.06 97 PHE A O 1
ATOM 777 N N . LYS A 1 98 ? -5.449 6.07 6.484 1 95.12 98 LYS A N 1
ATOM 778 C CA . LYS A 1 98 ? -5.535 6.699 7.801 1 95.12 98 LYS A CA 1
ATOM 779 C C . LYS A 1 98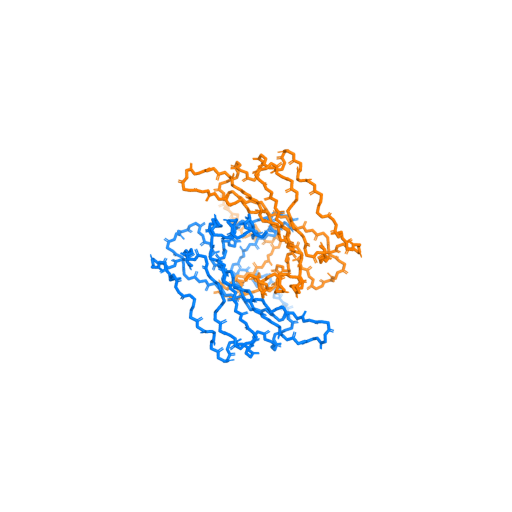 ? -4.488 6.133 8.75 1 95.12 98 LYS A C 1
ATOM 781 O O . LYS A 1 98 ? -3.797 6.887 9.438 1 95.12 98 LYS A O 1
ATOM 786 N N . GLY A 1 99 ? -4.41 4.84 8.781 1 94.44 99 GLY A N 1
ATOM 787 C CA . GLY A 1 99 ? -3.457 4.188 9.664 1 94.44 99 GLY A CA 1
ATOM 788 C C . GLY A 1 99 ? -2.023 4.617 9.414 1 94.44 99 GLY A C 1
ATOM 789 O O . GLY A 1 99 ? -1.373 5.176 10.297 1 94.44 99 GLY A O 1
ATOM 790 N N . PRO A 1 100 ? -1.562 4.441 8.18 1 97 100 PRO A N 1
ATOM 791 C CA . PRO A 1 100 ? -0.207 4.867 7.828 1 97 100 PRO A CA 1
ATOM 792 C C . PRO A 1 100 ? 0.025 6.355 8.07 1 97 100 PRO A C 1
ATOM 794 O O . PRO A 1 100 ? 1.08 6.746 8.57 1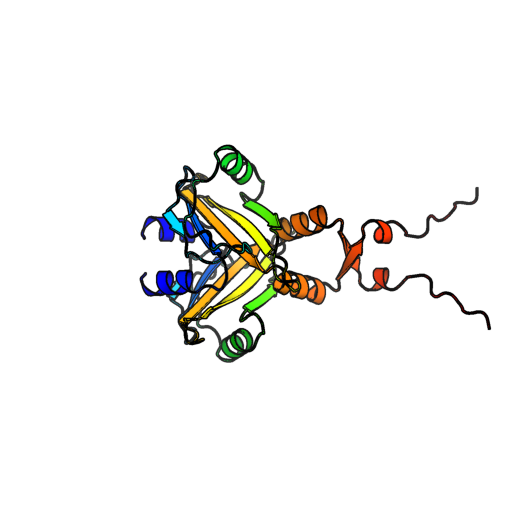 97 100 PRO A O 1
ATOM 797 N N . LEU A 1 101 ? -0.921 7.164 7.727 1 97 101 LEU A N 1
ATOM 798 C CA . LEU A 1 101 ? -0.792 8.602 7.949 1 97 101 LEU A CA 1
ATOM 799 C C . LEU A 1 101 ? -0.625 8.906 9.43 1 97 101 LEU A C 1
ATOM 801 O O . LEU A 1 101 ? 0.26 9.68 9.812 1 97 101 LEU A O 1
ATOM 805 N N . ALA A 1 102 ? -1.478 8.305 10.234 1 95.88 102 ALA A N 1
ATOM 806 C CA . ALA A 1 102 ? -1.386 8.516 11.68 1 95.88 102 ALA A CA 1
ATOM 807 C C . ALA A 1 102 ? -0.014 8.102 12.203 1 95.88 102 ALA A C 1
ATOM 809 O O . ALA A 1 102 ? 0.581 8.805 13.023 1 95.88 102 ALA A O 1
ATOM 810 N N . SER A 1 103 ? 0.443 6.973 11.758 1 96.06 103 SER A N 1
ATOM 811 C CA . SER A 1 103 ? 1.759 6.492 12.164 1 96.06 103 SER A CA 1
ATOM 812 C C . SER A 1 103 ? 2.854 7.473 11.766 1 96.06 103 SER A C 1
ATOM 814 O O . SER A 1 103 ? 3.756 7.766 12.555 1 96.06 103 SER A O 1
ATOM 816 N N . TYR A 1 104 ? 2.799 8.008 10.57 1 97 104 TYR A N 1
ATOM 817 C CA . TYR A 1 104 ? 3.768 8.969 10.062 1 97 104 TYR A CA 1
ATOM 818 C C . TYR A 1 104 ? 3.77 10.234 10.914 1 97 104 TYR A C 1
ATOM 820 O O . TYR A 1 104 ? 4.828 10.719 11.32 1 97 104 TYR A O 1
ATOM 828 N N . LEU A 1 105 ? 2.59 10.703 11.141 1 96.56 105 LEU A N 1
ATOM 829 C CA . LEU A 1 105 ? 2.457 11.938 11.898 1 96.56 105 LEU A CA 1
ATOM 830 C C . LEU A 1 105 ? 3.002 11.773 13.312 1 96.56 105 LEU A C 1
ATOM 832 O O . LEU A 1 105 ? 3.734 12.633 13.805 1 96.56 105 LEU A O 1
ATOM 836 N N . ASP A 1 106 ? 2.691 10.68 13.922 1 95.81 106 ASP A N 1
ATOM 837 C CA . ASP A 1 106 ? 3.141 10.398 15.281 1 95.81 106 ASP A CA 1
ATOM 838 C C . ASP A 1 106 ? 4.66 10.258 15.336 1 95.81 106 ASP A C 1
ATOM 840 O O . ASP A 1 106 ? 5.32 10.883 16.172 1 95.81 106 ASP A O 1
ATOM 844 N N . GLU A 1 107 ? 5.199 9.562 14.438 1 94.75 107 GLU A N 1
ATOM 845 C CA . GLU A 1 107 ? 6.629 9.258 14.445 1 94.75 107 GLU A CA 1
ATOM 846 C C . GLU A 1 107 ? 7.461 10.492 14.109 1 94.75 107 GLU A C 1
ATOM 848 O O . GLU A 1 107 ? 8.617 10.602 14.531 1 94.75 107 GLU A O 1
ATOM 853 N N . THR A 1 108 ? 6.906 11.438 13.383 1 94.81 108 THR A N 1
ATOM 854 C CA . THR A 1 108 ? 7.656 12.609 12.938 1 94.81 108 THR A CA 1
ATOM 855 C C . THR A 1 108 ? 7.285 13.828 13.773 1 94.81 108 THR A C 1
ATOM 857 O O . THR A 1 108 ? 7.809 14.922 13.547 1 94.81 108 THR A O 1
ATOM 860 N N . ALA A 1 109 ? 6.348 13.711 14.672 1 95.12 109 ALA A N 1
ATOM 861 C CA . ALA A 1 109 ? 5.867 14.82 15.5 1 95.12 109 ALA A CA 1
ATOM 862 C C . ALA A 1 109 ? 5.316 15.945 14.633 1 95.12 109 ALA A C 1
ATOM 864 O O . ALA A 1 109 ? 5.645 17.125 14.844 1 95.12 109 ALA A O 1
ATOM 865 N N . GLN A 1 110 ? 4.57 15.484 13.648 1 95.38 110 GLN A N 1
ATOM 866 C CA . GLN A 1 110 ? 3.945 16.453 12.766 1 95.38 110 GLN A CA 1
ATOM 867 C C . GLN A 1 110 ? 2.428 16.453 12.922 1 95.38 110 GLN A C 1
ATOM 869 O O . GLN A 1 110 ? 1.858 15.5 13.461 1 95.38 110 GLN A O 1
ATOM 874 N N . ALA A 1 111 ? 1.829 17.609 12.523 1 94.5 111 ALA A N 1
ATOM 875 C CA . ALA A 1 111 ? 0.377 17.766 12.492 1 94.5 111 ALA A CA 1
ATOM 876 C C . ALA A 1 111 ? -0.086 18.312 11.141 1 94.5 111 ALA A C 1
ATOM 878 O O . ALA A 1 111 ? 0.673 18.984 10.445 1 94.5 111 ALA A O 1
ATOM 879 N N . LEU A 1 112 ? -1.292 17.938 10.883 1 94.5 112 LEU A N 1
ATOM 880 C CA . LEU A 1 112 ? -1.929 18.484 9.695 1 94.5 112 LEU A CA 1
ATOM 881 C C . LEU A 1 112 ? -2.662 19.781 10.023 1 94.5 112 LEU A C 1
ATOM 883 O O . LEU A 1 112 ? -3.408 19.844 11 1 94.5 112 LEU A O 1
ATOM 887 N N . VAL A 1 113 ? -2.375 20.797 9.203 1 92.25 113 VAL A N 1
ATOM 888 C CA . VAL A 1 113 ? -3.102 22.047 9.352 1 92.25 113 VAL A CA 1
ATOM 889 C C . VAL A 1 113 ? -3.537 22.562 7.984 1 92.25 113 VAL A C 1
ATOM 891 O O . VAL A 1 113 ? -2.885 22.281 6.973 1 92.25 113 VAL A O 1
ATOM 894 N N . PRO A 1 114 ? -4.625 23.297 8.078 1 89.5 114 PRO A N 1
ATOM 895 C CA . PRO A 1 114 ? -4.961 23.938 6.812 1 89.5 114 PRO A CA 1
ATOM 896 C C . PRO A 1 114 ? -3.885 24.922 6.348 1 89.5 114 PRO A C 1
ATOM 898 O O . PRO A 1 114 ? -3.223 25.562 7.172 1 89.5 114 PRO A O 1
ATOM 901 N N . TRP A 1 115 ? -3.727 24.953 4.992 1 83.5 115 TRP A N 1
ATOM 902 C CA . TRP A 1 115 ? -2.756 25.891 4.426 1 83.5 115 TRP A CA 1
ATOM 903 C C . TRP A 1 115 ? -2.936 27.281 5.012 1 83.5 115 TRP A C 1
ATOM 905 O O . TRP A 1 115 ? -1.956 28 5.258 1 83.5 115 TRP A O 1
ATOM 915 N N . SER A 1 116 ? -4.094 27.75 5.238 1 77.19 116 SER A N 1
ATOM 916 C CA . SER A 1 116 ? -4.387 29.078 5.762 1 77.19 116 SER A CA 1
ATOM 917 C C . SER A 1 116 ? -3.766 29.281 7.141 1 77.19 116 SER A C 1
ATOM 919 O O . SER A 1 116 ? -3.377 30.391 7.496 1 77.19 116 SER A O 1
ATOM 921 N N . ASP A 1 117 ? -3.637 28.312 7.887 1 69.25 117 ASP A N 1
ATOM 922 C CA . ASP A 1 117 ? -3.105 28.375 9.242 1 69.25 117 ASP A CA 1
ATOM 923 C C . ASP A 1 117 ? -1.584 28.25 9.242 1 69.25 117 ASP A C 1
ATOM 925 O O . ASP A 1 117 ? -0.921 28.656 10.203 1 69.25 117 ASP A O 1
ATOM 929 N N . ALA A 1 118 ? -1.035 27.719 8.273 1 61.69 118 ALA A N 1
ATOM 930 C CA . ALA A 1 118 ? 0.41 27.516 8.203 1 61.69 118 ALA A CA 1
ATOM 931 C C . ALA A 1 118 ? 1.122 28.812 7.824 1 61.69 118 ALA A C 1
ATOM 933 O O . ALA A 1 118 ? 2.289 29.016 8.172 1 61.69 118 ALA A O 1
ATOM 934 N N . THR A 1 119 ? 0.59 29.594 6.984 1 63 119 THR A N 1
ATOM 935 C CA . THR A 1 119 ? 1.203 30.828 6.512 1 63 119 THR A CA 1
ATOM 936 C C . THR A 1 119 ? 1.016 31.953 7.535 1 63 119 THR A C 1
ATOM 938 O O . THR A 1 119 ? 1.684 32.969 7.461 1 63 119 THR A O 1
ATOM 941 N N . SER A 1 120 ? 0.151 31.75 8.445 1 53.78 120 SER A N 1
ATOM 942 C CA . SER A 1 120 ? -0.074 32.906 9.32 1 53.78 120 SER A CA 1
ATOM 943 C C . SER A 1 120 ? 1.09 33.094 10.289 1 53.78 120 SER A C 1
ATOM 945 O O . SER A 1 120 ? 0.989 32.719 11.469 1 53.78 120 SER A O 1
ATOM 947 N N . GLY A 1 121 ? 2.238 32.625 9.898 1 46.5 121 GLY A N 1
ATOM 948 C CA . GLY A 1 121 ? 3.307 33.125 10.758 1 46.5 121 GLY A CA 1
ATOM 949 C C . GLY A 1 121 ? 3.324 34.625 10.891 1 46.5 121 GLY A C 1
ATOM 950 O O . GLY A 1 121 ? 2.684 35.344 10.102 1 46.5 121 GLY A O 1
ATOM 951 N N . PRO A 1 122 ? 3.998 35.25 11.883 1 42.97 122 PRO A N 1
ATOM 952 C CA . PRO A 1 122 ? 3.996 36.688 12.234 1 42.97 122 PRO A CA 1
ATOM 953 C C . PRO A 1 122 ? 4.492 37.562 11.102 1 42.97 122 PRO A C 1
ATOM 955 O O . PRO A 1 122 ? 5.531 37.281 10.5 1 42.97 122 PRO A O 1
ATOM 958 N N . SER A 1 123 ? 3.654 37.969 10.141 1 42.66 123 SER A N 1
ATOM 959 C CA . SER A 1 123 ? 4.043 39.125 9.344 1 42.66 123 SER A CA 1
ATOM 960 C C . SER A 1 123 ? 4.75 40.188 10.195 1 42.66 123 SER A C 1
ATOM 962 O O . SER A 1 123 ? 4.168 40.719 11.148 1 42.66 123 SER A O 1
ATOM 964 N N . ILE A 1 124 ? 5.996 40.062 10.539 1 40.81 124 ILE A N 1
ATOM 965 C CA . ILE A 1 124 ? 6.793 41.125 11.141 1 40.81 124 ILE A CA 1
ATOM 966 C C . ILE A 1 124 ? 6.641 42.406 10.32 1 40.81 124 ILE A C 1
ATOM 968 O O . ILE A 1 124 ? 6.977 42.406 9.133 1 40.81 124 ILE A O 1
ATOM 972 N N . LYS A 1 125 ? 5.617 43.156 10.547 1 41.72 125 LYS A N 1
ATOM 973 C CA . LYS A 1 125 ? 5.578 44.562 10.133 1 41.72 125 LYS A CA 1
ATOM 974 C C . LYS A 1 125 ? 6.938 45.219 10.312 1 41.72 125 LYS A C 1
ATOM 976 O O . LYS A 1 125 ? 7.469 45.281 11.43 1 41.72 125 LYS A O 1
ATOM 981 N N . ARG A 1 126 ? 7.832 45.062 9.32 1 37.59 126 ARG A N 1
ATOM 982 C CA . ARG A 1 126 ? 8.945 46 9.242 1 37.59 126 ARG A CA 1
ATOM 983 C C . ARG A 1 126 ? 8.453 47.469 9.289 1 37.59 126 ARG A C 1
ATOM 985 O O . ARG A 1 126 ? 7.695 47.875 8.414 1 37.59 126 ARG A O 1
ATOM 992 N N . GLU A 1 127 ? 8.125 47.969 10.398 1 36.53 127 GLU A N 1
ATOM 993 C CA . GLU A 1 127 ? 8.086 49.406 10.586 1 36.53 127 GLU A CA 1
ATOM 994 C C . GLU A 1 127 ? 9.328 50.062 10.016 1 36.53 127 GLU A C 1
ATOM 996 O O . GLU A 1 127 ? 10.445 49.812 10.461 1 36.53 127 GLU A O 1
ATOM 1001 N N . ASP A 1 128 ? 9.312 50.188 8.648 1 29.36 128 ASP A N 1
ATOM 1002 C CA . ASP A 1 128 ? 10.062 51.406 8.289 1 29.36 128 ASP A CA 1
ATOM 1003 C C . ASP A 1 128 ? 9.344 52.656 8.773 1 29.36 128 ASP A C 1
ATOM 1005 O O . ASP A 1 128 ? 8.117 52.75 8.719 1 29.36 128 ASP A O 1
ATOM 1009 N N . MET B 1 1 ? -1.638 -17.203 -13.43 1 65.12 1 MET B N 1
ATOM 1010 C CA . MET B 1 1 ? -0.97 -16.859 -12.18 1 65.12 1 MET B CA 1
ATOM 1011 C C . MET B 1 1 ? 0.493 -16.5 -12.422 1 65.12 1 MET B C 1
ATOM 1013 O O . MET B 1 1 ? 1.056 -15.656 -11.727 1 65.12 1 MET B O 1
ATOM 1017 N N . THR B 1 2 ? 1.006 -16.906 -13.469 1 81.56 2 THR B N 1
ATOM 1018 C CA . THR B 1 2 ? 2.414 -16.672 -13.773 1 81.56 2 THR B CA 1
ATOM 1019 C C . THR B 1 2 ? 2.682 -15.18 -13.969 1 81.56 2 THR B C 1
ATOM 1021 O O . THR B 1 2 ? 3.639 -14.633 -13.414 1 81.56 2 THR B O 1
ATOM 1024 N N . LYS B 1 3 ? 1.793 -14.531 -14.648 1 94.5 3 LYS B N 1
ATOM 1025 C CA . LYS B 1 3 ? 2.027 -13.117 -14.938 1 94.5 3 LYS B CA 1
ATOM 1026 C C . LYS B 1 3 ? 1.938 -12.273 -13.664 1 94.5 3 LYS B C 1
ATOM 1028 O O . LYS B 1 3 ? 2.678 -11.297 -13.508 1 94.5 3 LYS B O 1
ATOM 1033 N N . ILE B 1 4 ? 1.145 -12.656 -12.758 1 96.31 4 ILE B N 1
ATOM 1034 C CA . ILE B 1 4 ? 0.986 -11.93 -11.508 1 96.31 4 ILE B CA 1
ATOM 1035 C C . ILE B 1 4 ? 2.252 -12.062 -10.664 1 96.31 4 ILE B C 1
ATOM 1037 O O . ILE B 1 4 ? 2.73 -11.086 -10.086 1 96.31 4 ILE B O 1
ATOM 1041 N N . LYS B 1 5 ? 2.715 -13.297 -10.633 1 95.25 5 LYS B N 1
ATOM 1042 C CA . LYS B 1 5 ? 3.967 -13.508 -9.914 1 95.25 5 LYS B CA 1
ATOM 1043 C C . LYS B 1 5 ? 5.09 -12.664 -10.508 1 95.25 5 LYS B C 1
ATOM 1045 O O . LYS B 1 5 ? 5.926 -12.125 -9.781 1 95.25 5 LYS B O 1
ATOM 1050 N N . ASP B 1 6 ? 5.074 -12.609 -11.797 1 96.31 6 ASP B N 1
ATOM 1051 C CA . ASP B 1 6 ? 6.078 -11.797 -12.484 1 96.31 6 ASP B CA 1
ATOM 1052 C C . ASP B 1 6 ? 5.934 -10.32 -12.125 1 96.31 6 ASP B C 1
ATOM 1054 O O . ASP B 1 6 ? 6.93 -9.625 -11.922 1 96.31 6 ASP B O 1
ATOM 1058 N N . ILE B 1 7 ? 4.754 -9.844 -12.039 1 97.94 7 ILE B N 1
ATOM 1059 C CA . ILE B 1 7 ? 4.492 -8.461 -11.656 1 97.94 7 ILE B CA 1
ATOM 1060 C C . ILE B 1 7 ? 4.965 -8.227 -10.219 1 97.94 7 ILE B C 1
ATOM 1062 O O . ILE B 1 7 ? 5.695 -7.27 -9.945 1 97.94 7 ILE B O 1
ATOM 1066 N N . LEU B 1 8 ? 4.609 -9.117 -9.297 1 97.06 8 LEU B N 1
ATOM 1067 C CA . LEU B 1 8 ? 5.012 -8.984 -7.902 1 97.06 8 LEU B CA 1
ATOM 1068 C C . LEU B 1 8 ? 6.527 -8.93 -7.773 1 97.06 8 LEU B C 1
ATOM 1070 O O . LEU B 1 8 ? 7.062 -8.117 -7.012 1 97.06 8 LEU B O 1
ATOM 1074 N N . LYS B 1 9 ? 7.203 -9.695 -8.547 1 94.75 9 LYS B N 1
ATOM 1075 C CA . LYS B 1 9 ? 8.656 -9.781 -8.516 1 94.75 9 LYS B CA 1
ATOM 1076 C C . LYS B 1 9 ? 9.305 -8.461 -8.922 1 94.75 9 LYS B C 1
ATOM 1078 O O . LYS B 1 9 ? 10.367 -8.094 -8.414 1 94.75 9 LYS B O 1
ATOM 1083 N N . HIS B 1 10 ? 8.68 -7.695 -9.734 1 95.94 10 HIS B N 1
ATOM 1084 C CA . HIS B 1 10 ? 9.32 -6.551 -10.367 1 95.94 10 HIS B CA 1
ATOM 1085 C C . HIS B 1 10 ? 8.758 -5.238 -9.836 1 95.94 10 HIS B C 1
ATOM 1087 O O . HIS B 1 10 ? 9 -4.172 -10.406 1 95.94 10 HIS B O 1
ATOM 1093 N N . LEU B 1 11 ? 7.949 -5.359 -8.773 1 96.12 11 LEU B N 1
ATOM 1094 C CA . LEU B 1 11 ? 7.594 -4.129 -8.078 1 96.12 11 LEU B CA 1
ATOM 1095 C C . LEU B 1 11 ? 8.836 -3.428 -7.543 1 96.12 11 LEU B C 1
ATOM 1097 O O . LEU B 1 11 ? 9.805 -4.082 -7.141 1 96.12 11 LEU B O 1
ATOM 1101 N N . PRO B 1 12 ? 8.797 -2.086 -7.508 1 93.25 12 PRO B N 1
ATOM 1102 C CA . PRO B 1 12 ? 9.977 -1.339 -7.07 1 93.25 12 PRO B CA 1
ATOM 1103 C C . PRO B 1 12 ? 10.094 -1.262 -5.551 1 93.25 12 PRO B C 1
ATOM 1105 O O . PRO B 1 12 ? 10.805 -0.395 -5.027 1 93.25 12 PRO B O 1
ATOM 1108 N N . TYR B 1 13 ? 9.367 -2.115 -4.832 1 93.06 13 TYR B N 1
ATOM 1109 C CA . TYR B 1 13 ? 9.391 -2.158 -3.373 1 93.06 13 TYR B CA 1
ATOM 1110 C C . TYR B 1 13 ? 9.148 -3.576 -2.867 1 93.06 13 TYR B C 1
ATOM 1112 O O . TYR B 1 13 ? 8.711 -4.445 -3.621 1 93.06 13 TYR B O 1
ATOM 1120 N N . LYS B 1 14 ? 9.422 -3.795 -1.66 1 93.38 14 LYS B N 1
ATOM 1121 C CA . LYS B 1 14 ? 9.266 -5.113 -1.053 1 93.38 14 LYS B CA 1
ATOM 1122 C C . LYS B 1 14 ? 7.789 -5.48 -0.915 1 93.38 14 LYS B C 1
ATOM 1124 O O . LYS B 1 14 ? 6.977 -4.652 -0.501 1 93.38 14 LYS B O 1
ATOM 1129 N N . ILE B 1 15 ? 7.504 -6.676 -1.224 1 95.94 15 ILE B N 1
ATOM 1130 C CA . ILE B 1 15 ? 6.242 -7.328 -0.89 1 95.94 15 ILE B CA 1
ATOM 1131 C C . ILE B 1 15 ? 6.504 -8.766 -0.46 1 95.94 15 ILE B C 1
ATOM 1133 O O . ILE B 1 15 ? 7.324 -9.461 -1.064 1 95.94 15 ILE B O 1
ATOM 1137 N N . ALA B 1 16 ? 5.898 -9.164 0.588 1 95.81 16 ALA B N 1
ATOM 1138 C CA . ALA B 1 16 ? 6.031 -10.516 1.126 1 95.81 16 ALA B CA 1
ATOM 1139 C C . ALA B 1 16 ? 4.695 -11.023 1.663 1 95.81 16 ALA B C 1
ATOM 1141 O O . ALA B 1 16 ? 3.805 -10.234 1.979 1 95.81 16 ALA B O 1
ATOM 1142 N N . PHE B 1 17 ? 4.605 -12.305 1.704 1 97.25 17 PHE B N 1
ATOM 1143 C CA . PHE B 1 17 ? 3.418 -12.984 2.203 1 97.25 17 PHE B CA 1
ATOM 1144 C C . PHE B 1 17 ? 3.789 -14.023 3.254 1 97.25 17 PHE B C 1
ATOM 1146 O O . PHE B 1 17 ? 4.797 -14.727 3.117 1 97.25 17 PHE B O 1
ATOM 1153 N N . TYR B 1 18 ? 2.959 -14.094 4.184 1 97.44 18 TYR B N 1
ATOM 1154 C CA . TYR B 1 18 ? 3.107 -15.039 5.285 1 97.44 18 TYR B CA 1
ATOM 1155 C C . TYR B 1 18 ? 1.822 -15.828 5.496 1 97.44 18 TYR B C 1
ATOM 1157 O O . TYR B 1 18 ? 0.728 -15.336 5.223 1 97.44 18 TYR B O 1
ATOM 1165 N N . ASP B 1 19 ? 2.004 -17.047 6.027 1 97.44 19 ASP B N 1
ATOM 1166 C CA . ASP B 1 19 ? 0.795 -17.781 6.395 1 97.44 19 ASP B CA 1
ATOM 1167 C C . ASP B 1 19 ? 0.259 -17.312 7.746 1 97.44 19 ASP B C 1
ATOM 1169 O O . ASP B 1 19 ? 0.739 -16.328 8.305 1 97.44 19 ASP B O 1
ATOM 1173 N N . GLU B 1 20 ? -0.811 -17.969 8.195 1 97 20 GLU B N 1
ATOM 1174 C CA . GLU B 1 20 ? -1.523 -17.531 9.398 1 97 20 GLU B CA 1
ATOM 1175 C C . GLU B 1 20 ? -0.638 -17.656 10.641 1 97 20 GLU B C 1
ATOM 1177 O O . GLU B 1 20 ? -0.941 -17.078 11.68 1 97 20 GLU B O 1
ATOM 1182 N N . THR B 1 21 ? 0.489 -18.406 10.586 1 96.31 21 THR B N 1
ATOM 1183 C CA . THR B 1 21 ? 1.378 -18.578 11.727 1 96.31 21 THR B CA 1
ATOM 1184 C C . THR B 1 21 ? 2.57 -17.625 11.625 1 96.31 21 THR B C 1
ATOM 1186 O O . THR B 1 21 ? 3.412 -17.578 12.531 1 96.31 21 THR B O 1
ATOM 1189 N N . GLY B 1 22 ? 2.652 -16.875 10.547 1 96.62 22 GLY B N 1
ATOM 1190 C CA . GLY B 1 22 ? 3.76 -15.953 10.359 1 96.62 22 GLY B CA 1
ATOM 1191 C C . GLY B 1 22 ? 4.918 -16.562 9.586 1 96.62 22 GLY B C 1
ATOM 1192 O O . GLY B 1 22 ? 5.969 -15.93 9.438 1 96.62 22 GLY B O 1
ATOM 1193 N N . LYS B 1 23 ? 4.77 -17.75 9.102 1 96.44 23 LYS B N 1
ATOM 1194 C CA . LYS B 1 23 ? 5.793 -18.375 8.266 1 96.44 23 LYS B CA 1
ATOM 1195 C C . LYS B 1 23 ? 5.797 -17.781 6.859 1 96.44 23 LYS B C 1
ATOM 1197 O O . LYS B 1 23 ? 4.742 -17.641 6.238 1 96.44 23 LYS B O 1
ATOM 1202 N N . PRO B 1 24 ? 6.957 -17.469 6.359 1 95.38 24 PRO B N 1
ATOM 1203 C CA . PRO B 1 24 ? 7.027 -16.859 5.031 1 95.38 24 PRO B CA 1
ATOM 1204 C C . PRO B 1 24 ? 6.574 -17.797 3.918 1 95.38 24 PRO B C 1
ATOM 1206 O O . PRO B 1 24 ? 6.898 -18.984 3.939 1 95.38 24 PRO B O 1
ATOM 1209 N N . LEU B 1 25 ? 5.848 -17.234 3 1 95.56 25 LEU B N 1
ATOM 1210 C CA . LEU B 1 25 ? 5.391 -17.953 1.819 1 95.56 25 LEU B CA 1
ATOM 1211 C C . LEU B 1 25 ? 6.086 -17.438 0.563 1 95.56 25 LEU B C 1
ATOM 1213 O O . LEU B 1 25 ? 6.355 -18.203 -0.361 1 95.56 25 LEU B O 1
ATOM 1217 N N . TYR B 1 26 ? 6.316 -16.172 0.564 1 94.62 26 TYR B N 1
ATOM 1218 C CA . TYR B 1 26 ? 6.875 -15.523 -0.614 1 94.62 26 TYR B CA 1
ATOM 1219 C C . TYR B 1 26 ? 7.484 -14.172 -0.253 1 94.62 26 TYR B C 1
ATOM 1221 O O . TYR B 1 26 ? 6.973 -13.469 0.622 1 94.62 26 TYR B O 1
ATOM 1229 N N . CYS B 1 27 ? 8.469 -13.844 -0.874 1 94.81 27 CYS B N 1
ATOM 1230 C CA . CYS B 1 27 ? 9.094 -12.523 -0.869 1 94.81 27 CYS B CA 1
ATOM 1231 C C . CYS B 1 27 ? 9.727 -12.219 -2.221 1 94.81 27 CYS B C 1
ATOM 1233 O O . CYS B 1 27 ? 10.359 -13.086 -2.832 1 94.81 27 CYS B O 1
ATOM 1235 N N . ASN B 1 28 ? 9.586 -10.984 -2.641 1 93.06 28 ASN B N 1
ATOM 1236 C CA . ASN B 1 28 ? 10.062 -10.695 -3.988 1 93.06 28 ASN B CA 1
ATOM 1237 C C . ASN B 1 28 ? 11.531 -10.273 -3.984 1 93.06 28 ASN B C 1
ATOM 1239 O O . ASN B 1 28 ? 12.094 -9.969 -5.035 1 93.06 28 ASN B O 1
ATOM 1243 N N . GLY B 1 29 ? 12.148 -10.109 -2.873 1 89.31 29 GLY B N 1
ATOM 1244 C CA . GLY B 1 29 ? 13.578 -9.875 -2.754 1 89.31 29 GLY B CA 1
ATOM 1245 C C . GLY B 1 29 ? 13.961 -8.414 -2.922 1 89.31 29 GLY B C 1
ATOM 1246 O O . GLY B 1 29 ? 15.141 -8.086 -3.029 1 89.31 29 GLY B O 1
ATOM 1247 N N . GLN B 1 30 ? 12.961 -7.566 -3.027 1 87.31 30 GLN B N 1
ATOM 1248 C CA . GLN B 1 30 ? 13.242 -6.141 -3.16 1 87.31 30 GLN B CA 1
ATOM 1249 C C . GLN B 1 30 ? 13.664 -5.535 -1.823 1 87.31 30 GLN B C 1
ATOM 1251 O O . GLN B 1 30 ? 13.383 -6.105 -0.764 1 87.31 30 GLN B O 1
ATOM 1256 N N . ASN B 1 31 ? 14.367 -4.398 -1.982 1 74.62 31 ASN B N 1
ATOM 1257 C CA . ASN B 1 31 ? 14.906 -3.756 -0.789 1 74.62 31 ASN B CA 1
ATOM 1258 C C . ASN B 1 31 ? 13.812 -3.062 0.017 1 74.62 31 ASN B C 1
ATOM 1260 O O . ASN B 1 31 ? 12.82 -2.59 -0.548 1 74.62 31 ASN B O 1
ATOM 1264 N N . ASP B 1 32 ? 14.055 -3.072 1.255 1 65.12 32 ASP B N 1
ATOM 1265 C CA . ASP B 1 32 ? 13.141 -2.451 2.217 1 65.12 32 ASP B CA 1
ATOM 1266 C C . ASP B 1 32 ? 13.719 -1.143 2.75 1 65.12 32 ASP B C 1
ATOM 1268 O O . ASP B 1 32 ? 13.375 -0.709 3.852 1 65.12 32 ASP B O 1
ATOM 1272 N N . GLY B 1 33 ? 14.516 -0.553 1.815 1 61.06 33 GLY B N 1
ATOM 1273 C CA . GLY B 1 33 ? 15.227 0.608 2.326 1 61.06 33 GLY B CA 1
ATOM 1274 C C . GLY B 1 33 ? 16.609 0.279 2.838 1 61.06 33 GLY B C 1
ATOM 1275 O O . GLY B 1 33 ? 17.453 1.17 2.992 1 61.06 33 GLY B O 1
ATOM 1276 N N . SER B 1 34 ? 16.703 -0.996 3.232 1 59.03 34 SER B N 1
ATOM 1277 C CA . SER B 1 34 ? 18.016 -1.405 3.73 1 59.03 34 SER B CA 1
ATOM 1278 C C . SER B 1 34 ? 19 -1.632 2.584 1 59.03 34 SER B C 1
ATOM 1280 O O . SER B 1 34 ? 18.594 -1.771 1.429 1 59.03 34 SER B O 1
ATOM 1282 N N . LEU B 1 35 ? 20.172 -1.269 2.902 1 56.69 35 LEU B N 1
ATOM 1283 C CA . LEU B 1 35 ? 21.266 -1.495 1.967 1 56.69 35 LEU B CA 1
ATOM 1284 C C . LEU B 1 35 ? 21.281 -2.943 1.489 1 56.69 35 LEU B C 1
ATOM 1286 O O . LEU B 1 35 ? 21.656 -3.219 0.345 1 56.69 35 LEU B O 1
ATOM 1290 N N . LEU B 1 36 ? 20.891 -3.742 2.438 1 56 36 LEU B N 1
ATOM 1291 C CA . LEU B 1 36 ? 21.016 -5.145 2.064 1 56 36 LEU B CA 1
ATOM 1292 C C . LEU B 1 36 ? 19.656 -5.738 1.705 1 56 36 LEU B C 1
ATOM 1294 O O . LEU B 1 36 ? 18.703 -5.629 2.479 1 56 36 LEU B O 1
ATOM 1298 N N . PRO B 1 37 ? 19.578 -5.969 0.425 1 55.62 37 PRO B N 1
ATOM 1299 C CA . PRO B 1 37 ? 18.344 -6.684 0.074 1 55.62 37 PRO B CA 1
ATOM 1300 C C . PRO B 1 37 ? 18.062 -7.859 1.007 1 55.62 37 PRO B C 1
ATOM 1302 O O . PRO B 1 37 ? 19 -8.531 1.464 1 55.62 37 PRO B O 1
ATOM 1305 N N . ASP B 1 38 ? 17.156 -7.719 1.964 1 56.56 38 ASP B N 1
ATOM 1306 C CA . ASP B 1 38 ? 16.828 -8.922 2.719 1 56.56 38 ASP B CA 1
ATOM 1307 C C . ASP B 1 38 ? 15.969 -9.875 1.891 1 56.56 38 ASP B C 1
ATOM 1309 O O . ASP B 1 38 ? 14.781 -9.633 1.701 1 56.56 38 ASP B O 1
ATOM 1313 N N . GLN B 1 39 ? 16.719 -10.75 1.168 1 60.34 39 GLN B N 1
ATOM 1314 C CA . GLN B 1 39 ? 16.125 -11.68 0.211 1 60.34 39 GLN B CA 1
ATOM 1315 C C . GLN B 1 39 ? 15.273 -12.727 0.918 1 60.34 39 GLN B C 1
ATOM 1317 O O . GLN B 1 39 ? 14.453 -13.398 0.288 1 60.34 39 GLN B O 1
ATOM 1322 N N . GLU B 1 40 ? 15.453 -12.789 2.268 1 66.44 40 GLU B N 1
ATOM 1323 C CA . GLU B 1 40 ? 14.703 -13.891 2.848 1 66.44 40 GLU B CA 1
ATOM 1324 C C . GLU B 1 40 ? 13.703 -13.398 3.889 1 66.44 40 GLU B C 1
ATOM 1326 O O . GLU B 1 40 ? 14.086 -12.719 4.848 1 66.44 40 GLU B O 1
ATOM 1331 N N . ALA B 1 41 ? 12.484 -13.469 3.436 1 75.25 41 ALA B N 1
ATOM 1332 C CA . ALA B 1 41 ? 11.477 -13.172 4.449 1 75.25 41 ALA B CA 1
ATOM 1333 C C . ALA B 1 41 ? 11.633 -14.086 5.66 1 75.25 41 ALA B C 1
ATOM 1335 O O . ALA B 1 41 ? 11.688 -15.312 5.523 1 75.25 41 ALA B O 1
ATOM 1336 N N . ARG B 1 42 ? 12 -13.531 6.781 1 86.44 42 ARG B N 1
ATOM 1337 C CA . ARG B 1 42 ? 12.016 -14.25 8.047 1 86.44 42 ARG B CA 1
ATOM 1338 C C . ARG B 1 42 ? 10.609 -14.359 8.633 1 86.44 42 ARG B C 1
ATOM 1340 O O . ARG B 1 42 ? 9.727 -13.57 8.297 1 86.44 42 ARG B O 1
ATOM 1347 N N . ALA B 1 43 ? 10.445 -15.328 9.469 1 94.31 43 ALA B N 1
ATOM 1348 C CA . ALA B 1 43 ? 9.156 -15.5 10.133 1 94.31 43 ALA B CA 1
ATOM 1349 C C . ALA B 1 43 ? 8.789 -14.273 10.953 1 94.31 43 ALA B C 1
ATOM 1351 O O . ALA B 1 43 ? 9.656 -13.664 11.594 1 94.31 43 ALA B O 1
ATOM 1352 N N . LEU B 1 44 ? 7.512 -13.984 10.891 1 96.19 44 LEU B N 1
ATOM 1353 C CA . LEU B 1 44 ? 7.035 -12.906 11.75 1 96.19 44 LEU B CA 1
ATOM 1354 C C . LEU B 1 44 ? 7.082 -13.312 13.219 1 96.19 44 LEU B C 1
ATOM 1356 O O . LEU B 1 44 ? 6.758 -14.453 13.555 1 96.19 44 LEU B O 1
ATOM 1360 N N . GLU B 1 45 ? 7.504 -12.414 14.125 1 95.69 45 GLU B N 1
ATOM 1361 C CA . GLU B 1 45 ? 7.453 -12.672 15.562 1 95.69 45 GLU B CA 1
ATOM 1362 C C . GLU B 1 45 ? 6.012 -12.797 16.047 1 95.69 45 GLU B C 1
ATOM 1364 O O . GLU B 1 45 ? 5.141 -12.039 15.617 1 95.69 45 GLU B O 1
ATOM 1369 N N . PRO B 1 46 ? 5.852 -13.734 16.984 1 96 46 PRO B N 1
ATOM 1370 C CA . PRO B 1 46 ? 4.488 -13.938 17.484 1 96 46 PRO B CA 1
ATOM 1371 C C . PRO B 1 46 ? 3.867 -12.656 18.031 1 96 46 PRO B C 1
ATOM 1373 O O . PRO B 1 46 ? 2.674 -12.406 17.844 1 96 46 PRO B O 1
ATOM 1376 N N . TRP B 1 47 ? 4.641 -11.859 18.719 1 96.94 47 TRP B N 1
ATOM 1377 C CA . TRP B 1 47 ? 4.09 -10.633 19.281 1 96.94 47 TRP B CA 1
ATOM 1378 C C . TRP B 1 47 ? 3.6 -9.695 18.188 1 96.94 47 TRP B C 1
ATOM 1380 O O . TRP B 1 47 ? 2.623 -8.961 18.375 1 96.94 47 TRP B O 1
ATOM 1390 N N . LEU B 1 48 ? 4.254 -9.625 17.047 1 96.5 48 LEU B N 1
ATOM 1391 C CA . LEU B 1 48 ? 3.855 -8.789 15.914 1 96.5 48 LEU B CA 1
ATOM 1392 C C . LEU B 1 48 ? 2.533 -9.266 15.32 1 96.5 48 LEU B C 1
ATOM 1394 O O . LEU B 1 48 ? 1.65 -8.453 15.031 1 96.5 48 LEU B O 1
ATOM 1398 N N . LEU B 1 49 ? 2.434 -10.562 15.203 1 96.81 49 LEU B N 1
ATOM 1399 C CA . LEU B 1 49 ? 1.175 -11.133 14.727 1 96.81 49 LEU B CA 1
ATOM 1400 C C . LEU B 1 49 ? 0.022 -10.734 15.641 1 96.81 49 LEU B C 1
ATOM 1402 O O . LEU B 1 49 ? -1.041 -10.32 15.164 1 96.81 49 LEU B O 1
ATOM 1406 N N . ASP B 1 50 ? 0.302 -10.828 16.922 1 96.88 50 ASP B N 1
ATOM 1407 C CA . ASP B 1 50 ? -0.706 -10.461 17.922 1 96.88 50 ASP B CA 1
ATOM 1408 C C . ASP B 1 50 ? -1.099 -8.992 17.781 1 96.88 50 ASP B C 1
ATOM 1410 O O . ASP B 1 50 ? -2.285 -8.656 17.812 1 96.88 50 ASP B O 1
ATOM 1414 N N . GLU B 1 51 ? -0.151 -8.148 17.609 1 97.5 51 GLU B N 1
ATOM 1415 C CA . GLU B 1 51 ? -0.406 -6.719 17.5 1 97.5 51 GLU B CA 1
ATOM 1416 C C . GLU B 1 51 ? -1.21 -6.395 16.234 1 97.5 51 GLU B C 1
ATOM 1418 O O . GLU B 1 51 ? -2.1 -5.543 16.266 1 97.5 51 GLU B O 1
ATOM 1423 N N . ILE B 1 52 ? -0.926 -7.066 15.078 1 97.5 52 ILE B N 1
ATOM 1424 C CA . ILE B 1 52 ? -1.639 -6.855 13.828 1 97.5 52 ILE B CA 1
ATOM 1425 C C . ILE B 1 52 ? -3.109 -7.23 14 1 97.5 52 ILE B C 1
ATOM 1427 O O . ILE B 1 52 ? -4 -6.453 13.641 1 97.5 52 ILE B O 1
ATOM 1431 N N . VAL B 1 53 ? -3.312 -8.344 14.625 1 95.5 53 VAL B N 1
ATOM 1432 C CA . VAL B 1 53 ? -4.66 -8.898 14.742 1 95.5 53 VAL B CA 1
ATOM 1433 C C . VAL B 1 53 ? -5.477 -8.07 15.727 1 95.5 53 VAL B C 1
ATOM 1435 O O . VAL B 1 53 ? -6.68 -7.887 15.547 1 95.5 53 VAL B O 1
ATOM 1438 N N . LYS B 1 54 ? -4.871 -7.516 16.719 1 96 54 LYS B N 1
ATOM 1439 C CA . LYS B 1 54 ? -5.555 -6.746 17.75 1 96 54 LYS B CA 1
ATOM 1440 C C . LYS B 1 54 ? -5.859 -5.328 17.281 1 96 54 LYS B C 1
ATOM 1442 O O . LYS B 1 54 ? -6.707 -4.641 17.844 1 96 54 LYS B O 1
ATOM 1447 N N . SER B 1 55 ? -5.125 -4.945 16.297 1 95.81 55 SER B N 1
ATOM 1448 C CA . SER B 1 55 ? -5.348 -3.588 15.805 1 95.81 55 SER B CA 1
ATOM 1449 C C . SER B 1 55 ? -6.73 -3.449 15.172 1 95.81 55 SER B C 1
ATOM 1451 O O . SER B 1 55 ? -7.238 -4.395 14.562 1 95.81 55 SER B O 1
ATOM 1453 N N . PRO B 1 56 ? -7.379 -2.34 15.289 1 91.5 56 PRO B N 1
ATOM 1454 C CA . PRO B 1 56 ? -8.727 -2.141 14.75 1 91.5 56 PRO B CA 1
ATOM 1455 C C . PRO B 1 56 ? -8.797 -2.371 13.242 1 91.5 56 PRO B C 1
ATOM 1457 O O . PRO B 1 56 ? -9.812 -2.857 12.734 1 91.5 56 PRO B O 1
ATOM 1460 N N . ARG B 1 57 ? -7.754 -2.152 12.57 1 92 57 ARG B N 1
ATOM 1461 C CA . ARG B 1 57 ? -7.746 -2.258 11.109 1 92 57 ARG B CA 1
ATOM 1462 C C . ARG B 1 57 ? -7.059 -3.541 10.656 1 92 57 ARG B C 1
ATOM 1464 O O . ARG B 1 57 ? -6.855 -3.752 9.461 1 92 57 ARG B O 1
ATOM 1471 N N . LYS B 1 58 ? -6.676 -4.43 11.664 1 96.88 58 LYS B N 1
ATOM 1472 C CA . LYS B 1 58 ? -5.926 -5.648 11.375 1 96.88 58 LYS B CA 1
ATOM 1473 C C . LYS B 1 58 ? -4.695 -5.348 10.523 1 96.88 58 LYS B C 1
ATOM 1475 O O . LYS B 1 58 ? -4.391 -6.082 9.578 1 96.88 58 LYS B O 1
ATOM 1480 N N . SER B 1 59 ? -4.094 -4.215 10.836 1 97.62 59 SER B N 1
ATOM 1481 C CA . SER B 1 59 ? -2.949 -3.693 10.102 1 97.62 59 SER B CA 1
ATOM 1482 C C . SER B 1 59 ? -2.018 -2.904 11.016 1 97.62 59 SER B C 1
ATOM 1484 O O . SER B 1 59 ? -2.453 -2.357 12.031 1 97.62 59 SER B O 1
ATOM 1486 N N . LEU B 1 60 ? -0.781 -2.877 10.664 1 97.06 60 LEU B N 1
ATOM 1487 C CA . LEU B 1 60 ? 0.231 -2.07 11.344 1 97.06 60 LEU B CA 1
ATOM 1488 C C . LEU B 1 60 ? 1.172 -1.423 10.336 1 97.06 60 LEU B C 1
ATOM 1490 O O . LEU B 1 60 ? 1.598 -2.068 9.375 1 97.06 60 LEU B O 1
ATOM 1494 N N . SER B 1 61 ? 1.467 -0.158 10.57 1 96.44 61 SER B N 1
ATOM 1495 C CA . SER B 1 61 ? 2.389 0.576 9.711 1 96.44 61 SER B CA 1
ATOM 1496 C C . SER B 1 61 ? 3.459 1.291 10.523 1 96.44 61 SER B C 1
ATOM 1498 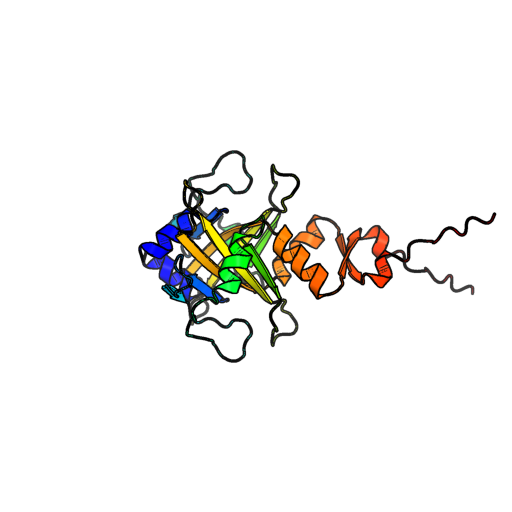O O . SER B 1 61 ? 3.17 1.834 11.594 1 96.44 61 SER B O 1
ATOM 1500 N N . TYR B 1 62 ? 4.629 1.28 9.938 1 94.31 62 TYR B N 1
ATOM 1501 C CA . TYR B 1 62 ? 5.773 1.95 10.547 1 94.31 62 TYR B CA 1
ATOM 1502 C C . TYR B 1 62 ? 6.668 2.572 9.484 1 94.31 62 TYR B C 1
ATOM 1504 O O . TYR B 1 62 ? 6.801 2.031 8.383 1 94.31 62 TYR B O 1
ATOM 1512 N N . GLN B 1 63 ? 7.277 3.641 9.914 1 93.12 63 GLN B N 1
ATOM 1513 C CA . GLN B 1 63 ? 8.32 4.168 9.039 1 93.12 63 GLN B CA 1
ATOM 1514 C C . GLN B 1 63 ? 9.625 3.391 9.203 1 93.12 63 GLN B C 1
ATOM 1516 O O . GLN B 1 63 ? 10.016 3.059 10.32 1 93.12 63 GLN B O 1
ATOM 1521 N N . VAL B 1 64 ? 10.242 3.107 8.07 1 90.88 64 VAL B N 1
ATOM 1522 C CA . VAL B 1 64 ? 11.555 2.461 8.141 1 90.88 64 VAL B CA 1
ATOM 1523 C C . VAL B 1 64 ? 12.617 3.395 7.562 1 90.88 64 VAL B C 1
ATOM 1525 O O . VAL B 1 64 ? 12.312 4.262 6.742 1 90.88 64 VAL B O 1
ATOM 1528 N N . PRO B 1 65 ? 13.891 3.242 8.086 1 86.44 65 PRO B N 1
ATOM 1529 C CA . PRO B 1 65 ? 14.953 4.098 7.555 1 86.44 65 PRO B CA 1
ATOM 1530 C C . PRO B 1 65 ? 15.141 3.938 6.047 1 86.44 65 PRO B C 1
ATOM 1532 O O . PRO B 1 65 ? 14.961 2.842 5.508 1 86.44 65 PRO B O 1
ATOM 1535 N N . SER B 1 66 ? 15.32 5.051 5.445 1 85.31 66 SER B N 1
ATOM 1536 C CA . SER B 1 66 ? 15.641 5.051 4.023 1 85.31 66 SER B CA 1
ATOM 1537 C C . SER B 1 66 ? 17.031 5.629 3.766 1 85.31 66 SER B C 1
ATOM 1539 O O . SER B 1 66 ? 17.453 6.555 4.453 1 85.31 66 SER B O 1
ATOM 1541 N N . GLN B 1 67 ? 17.703 5.086 2.82 1 81.06 67 GLN B N 1
ATOM 1542 C CA . GLN B 1 67 ? 19 5.621 2.42 1 81.06 67 GLN B CA 1
ATOM 1543 C C . GLN B 1 67 ? 18.828 6.82 1.493 1 81.06 67 GLN B C 1
ATOM 1545 O O . GLN B 1 67 ? 19.781 7.59 1.292 1 81.06 67 GLN B O 1
ATOM 1550 N N . ALA B 1 68 ? 17.688 6.918 0.911 1 81.56 68 ALA B N 1
ATOM 1551 C CA . ALA B 1 68 ? 17.406 8.023 -0.007 1 81.56 68 ALA B CA 1
ATOM 1552 C C . ALA B 1 68 ? 16.719 9.18 0.718 1 81.56 68 ALA B C 1
ATOM 1554 O O . ALA B 1 68 ? 15.789 8.977 1.496 1 81.56 68 ALA B O 1
ATOM 1555 N N . PHE B 1 69 ? 17.156 10.344 0.436 1 82.62 69 PHE B N 1
ATOM 1556 C CA . PHE B 1 69 ? 16.641 11.531 1.112 1 82.62 69 PHE B CA 1
ATOM 1557 C C . PHE B 1 69 ? 15.242 11.875 0.613 1 82.62 69 PHE B C 1
ATOM 1559 O O . PHE B 1 69 ? 14.469 12.523 1.321 1 82.62 69 PHE B O 1
ATOM 1566 N N . ASP B 1 70 ? 14.922 11.414 -0.503 1 88.94 70 ASP B N 1
ATOM 1567 C CA . ASP B 1 70 ? 13.664 11.836 -1.117 1 88.94 70 ASP B CA 1
ATOM 1568 C C . ASP B 1 70 ? 12.602 10.742 -0.99 1 88.94 70 ASP B C 1
ATOM 1570 O O . ASP B 1 70 ? 11.719 10.625 -1.841 1 88.94 70 ASP B O 1
ATOM 1574 N N . GLN B 1 71 ? 12.805 9.891 0.087 1 91.56 71 GLN B N 1
ATOM 1575 C CA . GLN B 1 71 ? 11.828 8.82 0.281 1 91.56 71 GLN B CA 1
ATOM 1576 C C . GLN B 1 71 ? 11.359 8.758 1.732 1 91.56 71 GLN B C 1
ATOM 1578 O O . GLN B 1 71 ? 12.125 9.07 2.65 1 91.56 71 GLN B O 1
ATOM 1583 N N . ILE B 1 72 ? 10.133 8.516 1.877 1 94.5 72 ILE B N 1
ATOM 1584 C CA . ILE B 1 72 ? 9.547 8.109 3.148 1 94.5 72 ILE B CA 1
ATOM 1585 C C . ILE B 1 72 ? 9.109 6.648 3.07 1 94.5 72 ILE B C 1
ATOM 1587 O O . ILE B 1 72 ? 8.031 6.348 2.539 1 94.5 72 ILE B O 1
ATOM 1591 N N . LEU B 1 73 ? 9.883 5.746 3.633 1 94.5 73 LEU B N 1
ATOM 1592 C CA . LEU B 1 73 ? 9.547 4.332 3.521 1 94.5 73 LEU B CA 1
ATOM 1593 C C . LEU B 1 73 ? 8.609 3.904 4.645 1 94.5 73 LEU B C 1
ATOM 1595 O O . LEU B 1 73 ? 8.891 4.145 5.82 1 94.5 73 LEU B O 1
ATOM 1599 N N . MET B 1 74 ? 7.496 3.365 4.242 1 95.81 74 MET B N 1
ATOM 1600 C CA . MET B 1 74 ? 6.48 2.869 5.164 1 95.81 74 MET B CA 1
ATOM 1601 C C . MET B 1 74 ? 6.32 1.358 5.039 1 95.81 74 MET B C 1
ATOM 1603 O O . MET B 1 74 ? 6.008 0.852 3.959 1 95.81 74 MET B O 1
ATOM 1607 N N . GLN B 1 75 ? 6.676 0.671 6.094 1 95.12 75 GLN B N 1
ATOM 1608 C CA . GLN B 1 75 ? 6.402 -0.759 6.188 1 95.12 75 GLN B CA 1
ATOM 1609 C C . GLN B 1 75 ? 4.996 -1.019 6.719 1 95.12 75 GLN B C 1
ATOM 1611 O O . GLN B 1 75 ? 4.617 -0.496 7.77 1 95.12 75 GLN B O 1
ATOM 1616 N N . THR B 1 76 ? 4.176 -1.748 6.004 1 97.12 76 THR B N 1
ATOM 1617 C CA . THR B 1 76 ? 2.801 -2.037 6.387 1 97.12 76 THR B CA 1
ATOM 1618 C C . THR B 1 76 ? 2.543 -3.541 6.387 1 97.12 76 THR B C 1
ATOM 1620 O O . THR B 1 76 ? 2.902 -4.238 5.434 1 97.12 76 THR B O 1
ATOM 1623 N N . TYR B 1 77 ? 1.985 -4.027 7.457 1 97.69 77 TYR B N 1
ATOM 1624 C CA . TYR B 1 77 ? 1.433 -5.375 7.559 1 97.69 77 TYR B CA 1
ATOM 1625 C C . TYR B 1 77 ? -0.091 -5.344 7.512 1 97.69 77 TYR B C 1
ATOM 1627 O O . TYR B 1 77 ? -0.723 -4.531 8.195 1 97.69 77 TYR B O 1
ATOM 1635 N N . GLN B 1 78 ? -0.65 -6.215 6.738 1 98.38 78 GLN B N 1
ATOM 1636 C CA . GLN B 1 78 ? -2.1 -6.34 6.625 1 98.38 78 GLN B CA 1
ATOM 1637 C C . GLN B 1 78 ? -2.539 -7.797 6.73 1 98.38 78 GLN B C 1
ATOM 1639 O O . GLN B 1 78 ? -2.092 -8.641 5.953 1 98.38 78 GLN B O 1
ATOM 1644 N N . ALA B 1 79 ? -3.447 -8.047 7.656 1 98.5 79 ALA B N 1
ATOM 1645 C CA . ALA B 1 79 ? -4.012 -9.383 7.766 1 98.5 79 ALA B CA 1
ATOM 1646 C C . ALA B 1 79 ? -5.129 -9.594 6.742 1 98.5 79 ALA B C 1
ATOM 1648 O O . ALA B 1 79 ? -5.93 -8.695 6.496 1 98.5 79 ALA B O 1
ATOM 1649 N N . ALA B 1 80 ? -5.145 -10.75 6.148 1 98.19 80 ALA B N 1
ATOM 1650 C CA . ALA B 1 80 ? -6.273 -11.234 5.363 1 98.19 80 ALA B CA 1
ATOM 1651 C C . ALA B 1 80 ? -7.172 -12.141 6.195 1 98.19 80 ALA B C 1
ATOM 1653 O O . ALA B 1 80 ? -6.703 -13.102 6.809 1 98.19 80 ALA B O 1
ATOM 1654 N N . LEU B 1 81 ? -8.43 -11.789 6.188 1 97.06 81 LEU B N 1
ATOM 1655 C CA . LEU B 1 81 ? -9.367 -12.547 7 1 97.06 81 LEU B CA 1
ATOM 1656 C C . LEU B 1 81 ? -10.398 -13.258 6.121 1 97.06 81 LEU B C 1
ATOM 1658 O O . LEU B 1 81 ? -10.875 -12.688 5.133 1 97.06 81 LEU B O 1
ATOM 1662 N N . ASN B 1 82 ? -10.68 -14.484 6.465 1 95.62 82 ASN B N 1
ATOM 1663 C CA . ASN B 1 82 ? -11.75 -15.172 5.754 1 95.62 82 ASN B CA 1
ATOM 1664 C C . ASN B 1 82 ? -13.125 -14.742 6.25 1 95.62 82 ASN B C 1
ATOM 1666 O O . ASN B 1 82 ? -13.242 -13.812 7.047 1 95.62 82 ASN B O 1
ATOM 1670 N N . GLN B 1 83 ? -14.148 -15.383 5.73 1 92.94 83 GLN B N 1
ATOM 1671 C CA . GLN B 1 83 ? -15.531 -15 6.016 1 92.94 83 GLN B CA 1
ATOM 1672 C C . GLN B 1 83 ? -15.867 -15.211 7.488 1 92.94 83 GLN B C 1
ATOM 1674 O O . GLN B 1 83 ? -16.75 -14.555 8.031 1 92.94 83 GLN B O 1
ATOM 1679 N N . GLU B 1 84 ? -15.117 -16.078 8.188 1 95.56 84 GLU B N 1
ATOM 1680 C CA . GLU B 1 84 ? -15.336 -16.375 9.602 1 95.56 84 GLU B CA 1
ATOM 1681 C C . GLU B 1 84 ? -14.531 -15.414 10.484 1 95.56 84 GLU B C 1
ATOM 1683 O O . GLU B 1 84 ? -14.594 -15.5 11.711 1 95.56 84 GLU B O 1
ATOM 1688 N N . GLY B 1 85 ? -13.742 -14.594 9.922 1 93.62 85 GLY B N 1
ATOM 1689 C CA . GLY B 1 85 ? -12.953 -13.641 10.688 1 93.62 85 GLY B CA 1
ATOM 1690 C C . GLY B 1 85 ? -11.633 -14.203 11.164 1 93.62 85 GLY B C 1
ATOM 1691 O O . GLY B 1 85 ? -11 -13.641 12.062 1 93.62 85 GLY B O 1
ATOM 1692 N N . GLN B 1 86 ? -11.273 -15.273 10.531 1 96.5 86 GLN B N 1
ATOM 1693 C CA . GLN B 1 86 ? -9.992 -15.867 10.883 1 96.5 86 GLN B CA 1
ATOM 1694 C C . GLN B 1 86 ? -8.883 -15.375 9.945 1 96.5 86 GLN B C 1
ATOM 1696 O O . GLN B 1 86 ? -9.102 -15.234 8.742 1 96.5 86 GLN B O 1
ATOM 1701 N N . VAL B 1 87 ? -7.707 -15.234 10.578 1 97.56 87 VAL B N 1
ATOM 1702 C CA . VAL B 1 87 ? -6.555 -14.836 9.781 1 97.56 87 VAL B CA 1
ATOM 1703 C C . VAL B 1 87 ? -6.121 -16 8.891 1 97.56 87 VAL B C 1
ATOM 1705 O O . VAL B 1 87 ? -5.875 -17.109 9.383 1 97.56 87 VAL B O 1
ATOM 1708 N N . ILE B 1 88 ? -5.977 -15.719 7.641 1 97.62 88 ILE B N 1
ATOM 1709 C CA . ILE B 1 88 ? -5.535 -16.797 6.77 1 97.62 88 ILE B CA 1
ATOM 1710 C C . ILE B 1 88 ? -4.137 -16.5 6.234 1 97.62 88 ILE B C 1
ATOM 1712 O O . ILE B 1 88 ? -3.496 -17.344 5.621 1 97.62 88 ILE B O 1
ATOM 1716 N N . GLY B 1 89 ? -3.639 -15.227 6.441 1 98.38 89 GLY B N 1
ATOM 1717 C CA . GLY B 1 89 ? -2.312 -14.797 6.031 1 98.38 89 GLY B CA 1
ATOM 1718 C C . GLY B 1 89 ? -2.076 -13.312 6.254 1 98.38 89 GLY B C 1
ATOM 1719 O O . GLY B 1 89 ? -2.957 -12.609 6.75 1 98.38 89 GLY B O 1
ATOM 1720 N N . ILE B 1 90 ? -0.827 -12.922 5.98 1 98.44 90 ILE B N 1
ATOM 1721 C CA . ILE B 1 90 ? -0.401 -11.539 6.145 1 98.44 90 ILE B CA 1
ATOM 1722 C C . ILE B 1 90 ? 0.344 -11.078 4.895 1 98.44 90 ILE B C 1
ATOM 1724 O O . ILE B 1 90 ? 1.166 -11.812 4.344 1 98.44 90 ILE B O 1
ATOM 1728 N N . MET B 1 91 ? 0.033 -9.945 4.418 1 98.12 91 MET B N 1
ATOM 1729 C CA . MET B 1 91 ? 0.83 -9.273 3.393 1 98.12 91 MET B CA 1
ATOM 1730 C C . MET B 1 91 ? 1.671 -8.156 4.004 1 98.12 91 MET B C 1
ATOM 1732 O O . MET B 1 91 ? 1.166 -7.348 4.785 1 98.12 91 MET B O 1
ATOM 1736 N N . GLU B 1 92 ? 2.941 -8.117 3.689 1 96.94 92 GLU B N 1
ATOM 1737 C CA . GLU B 1 92 ? 3.863 -7.047 4.059 1 96.94 92 GLU B CA 1
ATOM 1738 C C . GLU B 1 92 ? 4.293 -6.246 2.834 1 96.94 92 GLU B C 1
ATOM 1740 O O . GLU B 1 92 ? 4.598 -6.816 1.785 1 96.94 92 GLU B O 1
ATOM 1745 N N . THR B 1 93 ? 4.281 -4.941 2.949 1 96.31 93 THR B N 1
ATOM 1746 C CA . THR B 1 93 ? 4.871 -4.078 1.933 1 96.31 93 THR B CA 1
ATOM 1747 C C . THR B 1 93 ? 5.773 -3.029 2.574 1 96.31 93 THR B C 1
ATOM 1749 O O . THR B 1 93 ? 5.574 -2.65 3.729 1 96.31 93 THR B O 1
ATOM 1752 N N . VAL B 1 94 ? 6.816 -2.637 1.847 1 94.62 94 VAL B N 1
ATOM 1753 C CA . VAL B 1 94 ? 7.613 -1.458 2.166 1 94.62 94 VAL B CA 1
ATOM 1754 C C . VAL B 1 94 ? 7.57 -0.472 1 1 94.62 94 VAL B C 1
ATOM 1756 O O . VAL B 1 94 ? 8.328 -0.602 0.039 1 94.62 94 VAL B O 1
ATOM 1759 N N . THR B 1 95 ? 6.699 0.5 1.092 1 95 95 THR B N 1
ATOM 1760 C CA . THR B 1 95 ? 6.43 1.398 -0.025 1 95 95 THR B CA 1
ATOM 1761 C C . THR B 1 95 ? 6.898 2.814 0.295 1 95 95 THR B C 1
ATOM 1763 O O . THR B 1 95 ? 7.109 3.156 1.46 1 95 95 THR B O 1
ATOM 1766 N N . ASP B 1 96 ? 7.148 3.564 -0.784 1 94.5 96 ASP B N 1
ATOM 1767 C CA . ASP B 1 96 ? 7.398 4.992 -0.625 1 94.5 96 ASP B CA 1
ATOM 1768 C C . ASP B 1 96 ? 6.098 5.754 -0.366 1 94.5 96 ASP B C 1
ATOM 1770 O O . ASP B 1 96 ? 5.234 5.836 -1.243 1 94.5 96 ASP B O 1
ATOM 1774 N N . PHE B 1 97 ? 6.016 6.312 0.799 1 96.12 97 PHE B N 1
ATOM 1775 C CA . PHE B 1 97 ? 4.824 6.988 1.29 1 96.12 97 PHE B CA 1
ATOM 1776 C C . PHE B 1 97 ? 4.781 8.43 0.802 1 96.12 97 PHE B C 1
ATOM 1778 O O . PHE B 1 97 ? 3.746 9.094 0.899 1 96.12 97 PHE B O 1
ATOM 1785 N N . LYS B 1 98 ? 5.77 8.922 0.167 1 95.12 98 LYS B N 1
ATOM 1786 C CA . LYS B 1 98 ? 5.879 10.328 -0.197 1 95.12 98 LYS B CA 1
ATOM 1787 C C . LYS B 1 98 ? 4.828 10.711 -1.233 1 95.12 98 LYS B C 1
ATOM 1789 O O . LYS B 1 98 ? 4.156 11.734 -1.093 1 95.12 98 LYS B O 1
ATOM 1794 N N . GLY B 1 99 ? 4.738 9.906 -2.244 1 94.44 99 GLY B N 1
ATOM 1795 C CA . GLY B 1 99 ? 3.777 10.18 -3.301 1 94.44 99 GLY B CA 1
ATOM 1796 C C . GLY B 1 99 ? 2.35 10.281 -2.799 1 94.44 99 GLY B C 1
ATOM 1797 O O . GLY B 1 99 ? 1.712 11.328 -2.934 1 94.44 99 GLY B O 1
ATOM 1798 N N . PRO B 1 100 ? 1.88 9.234 -2.141 1 96.94 100 PRO B N 1
ATOM 1799 C CA . PRO B 1 100 ? 0.527 9.25 -1.577 1 96.94 100 PRO B CA 1
ATOM 1800 C C . PRO B 1 100 ? 0.316 10.391 -0.586 1 96.94 100 PRO B C 1
ATOM 1802 O O . PRO B 1 100 ? -0.732 11.047 -0.603 1 96.94 100 PRO B O 1
ATOM 1805 N N . LEU B 1 101 ? 1.278 10.641 0.237 1 97.06 101 LEU B N 1
ATOM 1806 C CA . LEU B 1 101 ? 1.169 11.734 1.195 1 97.06 101 LEU B CA 1
ATOM 1807 C C . LEU B 1 101 ? 1.014 13.07 0.478 1 97.06 101 LEU B C 1
ATOM 1809 O O . LEU B 1 101 ? 0.143 13.875 0.828 1 97.06 101 LEU B O 1
ATOM 1813 N N . ALA B 1 102 ? 1.863 13.289 -0.497 1 95.88 102 ALA B N 1
ATOM 1814 C CA . ALA B 1 102 ? 1.78 14.523 -1.266 1 95.88 102 ALA B CA 1
ATOM 1815 C C . ALA B 1 102 ? 0.404 14.68 -1.907 1 95.88 102 ALA B C 1
ATOM 1817 O O . ALA B 1 102 ? -0.176 15.773 -1.889 1 95.88 102 ALA B O 1
ATOM 1818 N N . SER B 1 103 ? -0.072 13.625 -2.49 1 96 103 SER B N 1
ATOM 1819 C CA . SER B 1 103 ? -1.394 13.648 -3.109 1 96 103 SER B CA 1
ATOM 1820 C C . SER B 1 103 ? -2.475 13.984 -2.088 1 96 103 SER B C 1
ATOM 1822 O O . SER B 1 103 ? -3.365 14.789 -2.365 1 96 103 SER B O 1
ATOM 1824 N N . TYR B 1 104 ? -2.418 13.406 -0.912 1 97.06 104 TYR B N 1
ATOM 1825 C CA . TYR B 1 104 ? -3.373 13.656 0.164 1 97.06 104 TYR B CA 1
ATOM 1826 C C . TYR B 1 104 ? -3.348 15.117 0.587 1 97.06 104 TYR B C 1
ATOM 1828 O O . TYR B 1 104 ? -4.395 15.75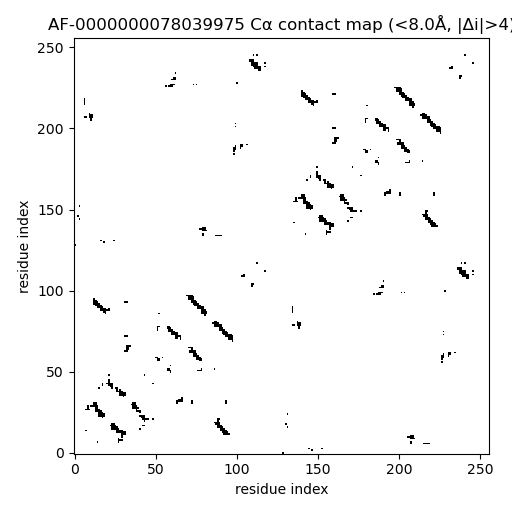8 0.701 1 97.06 104 TYR B O 1
ATOM 1836 N N . LEU B 1 105 ? -2.162 15.586 0.787 1 96.56 105 LEU B N 1
ATOM 1837 C CA . LEU B 1 105 ? -2.006 16.953 1.248 1 96.56 105 LEU B CA 1
ATOM 1838 C C . LEU B 1 105 ? -2.545 17.938 0.217 1 96.56 105 LEU B C 1
ATOM 1840 O O . LEU B 1 105 ? -3.264 18.891 0.566 1 96.56 105 LEU B O 1
ATOM 1844 N N . ASP B 1 106 ? -2.25 17.688 -1.017 1 95.81 106 ASP B N 1
ATOM 1845 C CA . ASP B 1 106 ? -2.697 18.562 -2.1 1 95.81 106 ASP B CA 1
ATOM 1846 C C . ASP B 1 106 ? -4.219 18.531 -2.232 1 95.81 106 ASP B C 1
ATOM 1848 O O . ASP B 1 106 ? -4.863 19.594 -2.273 1 95.81 106 ASP B O 1
ATOM 1852 N N . GLU B 1 107 ? -4.766 17.422 -2.18 1 94.81 107 GLU B N 1
ATOM 1853 C CA . GLU B 1 107 ? -6.199 17.25 -2.41 1 94.81 107 GLU B CA 1
ATOM 1854 C C . GLU B 1 107 ? -7.012 17.797 -1.24 1 94.81 107 GLU B C 1
ATOM 1856 O O . GLU B 1 107 ? -8.164 18.203 -1.414 1 94.81 107 GLU B O 1
ATOM 1861 N N . THR B 1 108 ? -6.449 17.828 -0.054 1 94.81 108 THR B N 1
ATOM 1862 C CA . THR B 1 108 ? -7.18 18.25 1.135 1 94.81 108 THR B CA 1
ATOM 1863 C C . THR B 1 108 ? -6.789 19.672 1.528 1 94.81 108 THR B C 1
ATOM 1865 O O . THR B 1 108 ? -7.301 20.219 2.51 1 94.81 108 THR B O 1
ATOM 1868 N N . ALA B 1 109 ? -5.844 20.281 0.854 1 95.19 109 ALA B N 1
ATOM 1869 C CA . ALA B 1 109 ? -5.34 21.609 1.166 1 95.19 109 ALA B CA 1
ATOM 1870 C C . ALA B 1 109 ? -4.777 21.672 2.584 1 95.19 109 ALA B C 1
ATOM 1872 O O . ALA B 1 109 ? -5.09 22.594 3.346 1 95.19 109 ALA B O 1
ATOM 1873 N N . GLN B 1 110 ? -4.047 20.594 2.859 1 95.5 110 GLN B N 1
ATOM 1874 C CA . GLN B 1 110 ? -3.414 20.531 4.172 1 95.5 110 GLN B CA 1
ATOM 1875 C C . GLN B 1 110 ? -1.896 20.625 4.055 1 95.5 110 GLN B C 1
ATOM 1877 O O . GLN B 1 110 ? -1.337 20.406 2.977 1 95.5 110 GLN B O 1
ATOM 1882 N N . ALA B 1 111 ? -1.286 21.062 5.184 1 94.62 111 ALA B N 1
ATOM 1883 C CA . ALA B 1 111 ? 0.168 21.109 5.312 1 94.62 111 ALA B CA 1
ATOM 1884 C C . ALA B 1 111 ? 0.632 20.422 6.594 1 94.62 111 ALA B C 1
ATOM 1886 O O . ALA B 1 111 ? -0.125 20.328 7.562 1 94.62 111 ALA B O 1
ATOM 1887 N N . LEU B 1 112 ? 1.837 19.969 6.473 1 94.56 112 LEU B N 1
ATOM 1888 C CA . LEU B 1 112 ? 2.473 19.406 7.656 1 94.56 112 LEU B CA 1
ATOM 1889 C C . LEU B 1 112 ? 3.227 20.484 8.43 1 94.56 112 LEU B C 1
ATOM 1891 O O . LEU B 1 112 ? 3.982 21.25 7.848 1 94.56 112 LEU B O 1
ATOM 1895 N N . VAL B 1 113 ? 2.949 20.516 9.742 1 92.19 113 VAL B N 1
ATOM 1896 C CA . VAL B 1 113 ? 3.699 21.422 10.602 1 92.19 113 VAL B CA 1
ATOM 1897 C C . VAL B 1 113 ? 4.133 20.688 11.867 1 92.19 113 VAL B C 1
ATOM 1899 O O . VAL B 1 113 ? 3.465 19.75 12.312 1 92.19 113 VAL B O 1
ATOM 1902 N N . PRO B 1 114 ? 5.234 21.203 12.352 1 89.44 114 PRO B N 1
ATOM 1903 C CA . PRO B 1 114 ? 5.574 20.641 13.664 1 89.44 114 PRO B CA 1
ATOM 1904 C C . PRO B 1 114 ? 4.512 20.938 14.719 1 89.44 114 PRO B C 1
ATOM 1906 O O . PRO B 1 114 ? 3.861 21.984 14.68 1 89.44 114 PRO B O 1
ATOM 1909 N N . TRP B 1 115 ? 4.332 19.922 15.609 1 83.69 115 TRP B N 1
ATOM 1910 C CA . TRP B 1 115 ? 3.377 20.094 16.703 1 83.69 115 TRP B CA 1
ATOM 1911 C C . TRP B 1 115 ? 3.584 21.438 17.391 1 83.69 115 TRP B C 1
ATOM 1913 O O . TRP B 1 115 ? 2.619 22.094 17.797 1 83.69 115 TRP B O 1
ATOM 1923 N N . SER B 1 116 ? 4.762 21.875 17.578 1 77.31 116 SER B N 1
ATOM 1924 C CA . SER B 1 116 ? 5.078 23.125 18.266 1 77.31 116 SER B CA 1
ATOM 1925 C C . SER B 1 116 ? 4.465 24.312 17.531 1 77.31 116 SER B C 1
ATOM 1927 O O . SER B 1 116 ? 4.098 25.312 18.172 1 77.31 116 SER B O 1
ATOM 1929 N N . ASP B 1 117 ? 4.316 24.281 16.312 1 68.81 117 ASP B N 1
ATOM 1930 C CA . ASP B 1 117 ? 3.789 25.375 15.508 1 68.81 117 ASP B CA 1
ATOM 1931 C C . ASP B 1 117 ? 2.264 25.312 15.438 1 68.81 117 ASP B C 1
ATOM 1933 O O . ASP B 1 117 ? 1.611 26.328 15.164 1 68.81 117 ASP B O 1
ATOM 1937 N N . ALA B 1 118 ? 1.705 24.234 15.664 1 61.44 118 ALA B N 1
ATOM 1938 C CA . ALA B 1 118 ? 0.257 24.078 15.57 1 61.44 118 ALA B CA 1
ATOM 1939 C C . ALA B 1 118 ? -0.434 24.625 16.812 1 61.44 118 ALA B C 1
ATOM 1941 O O . ALA B 1 118 ? -1.596 25.031 16.766 1 61.44 118 ALA B O 1
ATOM 1942 N N . THR B 1 119 ? 0.099 24.469 17.953 1 62.66 119 THR B N 1
ATOM 1943 C CA . THR B 1 119 ? -0.497 24.906 19.219 1 62.66 119 THR B CA 1
ATOM 1944 C C . THR B 1 119 ? -0.281 26.406 19.406 1 62.66 119 THR B C 1
ATOM 1946 O O . THR B 1 119 ? -0.95 27.031 20.234 1 62.66 119 THR B O 1
ATOM 1949 N N . SER B 1 120 ? 0.586 26.938 18.688 1 53.56 120 SER B N 1
ATOM 1950 C CA . SER B 1 120 ? 0.841 28.344 19 1 53.56 120 SER B CA 1
ATOM 1951 C C . SER B 1 120 ? -0.29 29.234 18.5 1 53.56 120 SER B C 1
ATOM 1953 O O . SER B 1 120 ? -0.139 29.938 17.484 1 53.56 120 SER B O 1
ATOM 1955 N N . GLY B 1 121 ? -1.451 28.688 18.359 1 46.81 121 GLY B N 1
ATOM 1956 C CA . GLY B 1 121 ? -2.484 29.688 18.172 1 46.81 121 GLY B CA 1
ATOM 1957 C C . GLY B 1 121 ? -2.49 30.75 19.266 1 46.81 121 GLY B C 1
ATOM 1958 O O . GLY B 1 121 ? -1.886 30.562 20.328 1 46.81 121 GLY B O 1
ATOM 1959 N N . PRO B 1 122 ? -3.07 31.953 19.094 1 42.88 122 PRO B N 1
ATOM 1960 C CA . PRO B 1 122 ? -3.035 33.125 19.984 1 42.88 122 PRO B CA 1
ATOM 1961 C C . PRO B 1 122 ? -3.604 32.844 21.359 1 42.88 122 PRO B C 1
ATOM 1963 O O . PRO B 1 122 ? -4.688 32.25 21.484 1 42.88 122 PRO B O 1
ATOM 1966 N N . SER B 1 123 ? -2.828 32.312 22.297 1 42.53 123 SER B N 1
ATOM 1967 C CA . SER B 1 123 ? -3.268 32.438 23.688 1 42.53 123 SER B CA 1
ATOM 1968 C C . SER B 1 123 ? -3.924 33.812 23.922 1 42.53 123 SER B C 1
ATOM 1970 O O . SER B 1 123 ? -3.291 34.844 23.734 1 42.53 123 SER B O 1
ATOM 1972 N N . ILE B 1 124 ? -5.133 34.031 23.562 1 40.88 124 ILE B N 1
ATOM 1973 C CA . ILE B 1 124 ? -5.895 35.219 23.969 1 40.88 124 ILE B CA 1
ATOM 1974 C C . ILE B 1 124 ? -5.773 35.406 25.484 1 40.88 124 ILE B C 1
ATOM 1976 O O . ILE B 1 124 ? -6.156 34.531 26.266 1 40.88 124 ILE B O 1
ATOM 1980 N N . LYS B 1 125 ? -4.723 36.031 25.938 1 41.56 125 LYS B N 1
ATOM 1981 C CA . LYS B 1 125 ? -4.684 36.625 27.266 1 41.56 125 LYS B CA 1
ATOM 1982 C C . LYS B 1 125 ? -6.023 37.281 27.625 1 41.56 125 LYS B C 1
ATOM 1984 O O . LYS B 1 125 ? -6.48 38.188 26.922 1 41.56 125 LYS B O 1
ATOM 1989 N N . ARG B 1 126 ? -6.977 36.469 28.141 1 37.94 126 ARG B N 1
ATOM 1990 C CA . ARG B 1 126 ? -8.07 37.094 28.875 1 37.94 126 ARG B CA 1
ATOM 1991 C C . ARG B 1 126 ? -7.547 38.031 29.953 1 37.94 126 ARG B C 1
ATOM 1993 O O . ARG B 1 126 ? -6.809 37.625 30.844 1 37.94 126 ARG B O 1
ATOM 2000 N N . GLU B 1 127 ? -7.195 39.188 29.594 1 36.16 127 GLU B N 1
ATOM 2001 C CA . GLU B 1 127 ? -7.121 40.281 30.578 1 36.16 127 GLU B CA 1
ATOM 2002 C C . GLU B 1 127 ? -8.367 40.312 31.469 1 36.16 127 GLU B C 1
ATOM 2004 O O . GLU B 1 127 ? -9.477 40.5 30.984 1 36.16 127 GLU B O 1
ATOM 2009 N N . ASP B 1 128 ? -8.43 39.312 32.406 1 29.2 128 ASP B N 1
ATOM 2010 C CA . ASP B 1 128 ? -9.125 39.844 33.562 1 29.2 128 ASP B CA 1
ATOM 2011 C C . ASP B 1 128 ? -8.297 40.906 34.281 1 29.2 128 ASP B C 1
ATOM 2013 O O . ASP B 1 128 ? -7.078 40.812 34.375 1 29.2 128 ASP B O 1
#

Secondary structure (DSSP, 8-state):
-HHHHHHHHT-SSEEEEEETTS-EEEE----SSSSS---S-PPPPHHHHHHHHHSTTSEEEEEE--SSTT--EEEEEEEEE-TTS-EEEEEEEEEE-HHHHHHHHHHHTEEEEEHHHHS-S-------/-HHHHHHHHT-SSEEEEEETTS-EEEE----SSSSS---S-PPPPHHHHHHHHHSTTSEEEEEE--SSTT--EEEEEEEEE-TTS-EEEEEEEEEE-HHHHHHHHHHHTEEEEEHHHHS-S-------

Sequence (256 aa):
MTKIKDILKHLPYKIAFYDETGKPLYCNGQNDGSLLPDQEARALEPWLLDEIVKSPRKSLSYQVPSQAFDQILMQTYQAALNQEGQVIGIMETVTDFKGPLASYLDETAQALVPWSDATSGPSIKREDMTKIKDILKHLPYKIAFYDETGKPLYCNGQNDGSLLPDQEARALEPWLLDEIVKSPRKSLSYQVPSQAFDQILMQTYQAALNQEGQVIGIMETVTDFKGPLASYLDETAQALVPWSDATSGPSIKRED

Radius of gyration: 20.37 Å; Cα contacts (8 Å, |Δi|>4): 508; chains: 2; bounding box: 42×72×56 Å

Organism: NCBI:txid764290

pLDDT: mean 86.94, std 16.73, range [29.2, 98.5]

Foldseek 3Di:
DVVVVVVQLPPQWWKWKAFLQQHTDDISQHDLQDPHSPNDRDGDDPVVQVVLLPDPQSKDKDWDHHPDPQFTWIWMKHFDADPVRGTGMIMIITDGCNVVVVVVCVVVVHDDDDPVVVPPDPPPPPPD/DVVVVVVQLPPQWWKWKAFLQQHTDDISQHDLQDPHSPNDRDGDDPVVQVVLLPDPQSKDKDWDHHPDPQFTWIWMKHFDADPVRGTGMIMIITDGCNVVVVVVCVVVVHDDDPPVVVPPDPPPPPPD

Solvent-accessible surface area (backbone atoms only — not comparable to full-atom values): 13820 Å² total; per-residue (Å²): 110,66,67,55,54,54,31,56,48,27,34,91,31,22,43,33,34,23,38,64,83,26,44,57,74,47,50,42,42,32,40,60,43,48,90,57,54,58,59,64,64,65,62,51,53,69,69,56,54,50,52,24,65,69,28,94,78,26,37,44,49,42,78,40,73,50,81,51,88,90,52,41,33,34,36,34,40,37,49,12,38,50,96,86,66,44,66,60,14,34,43,37,37,30,40,67,43,48,62,50,49,52,40,50,28,62,76,66,47,40,38,82,36,47,51,77,66,66,66,64,52,86,77,73,76,75,78,122,111,66,67,56,53,53,30,57,47,26,33,92,30,22,43,34,34,23,38,64,82,25,45,55,74,46,51,43,42,32,38,60,43,46,91,58,54,57,59,63,63,64,61,50,53,69,68,56,54,50,52,25,64,68,29,94,76,24,37,45,50,42,79,42,70,50,81,48,88,91,51,40,33,34,36,35,40,37,49,10,38,48,97,87,68,44,66,60,13,34,42,38,37,29,41,68,44,49,62,48,49,51,40,51,28,62,76,66,48,39,37,82,38,47,49,77,65,66,67,64,53,83,77,73,76,74,78,122

Nearest PDB structures (foldseek):
  2qkp-assembly2_D  TM=6.724E-01  e=2.151E-05  Streptococcus mutans UA159
  3cax-assembly1_A-2  TM=5.744E-01  e=9.621E-06  Pyrococcus furiosus DSM 3638
  3kx0-assembly1_X-2  TM=5.526E-01  e=6.471E-04  Mycobacterium tuberculosis
  4jgp-assembly1_B  TM=5.577E-01  e=3.235E-03  Bacillus subtilis subsp. subtilis str. 168
  6zj8-assembly4_D  TM=4.776E-01  e=4.464E-04  Bordetella pertussis Tohama I